Protein AF-A0A3N7E6K2-F1 (afdb_monomer)

pLDDT: mean 72.71, std 13.93, range [38.28, 93.31]

Secondary structure (DSSP, 8-state):
---TTEEEEEEEEEEEESSTTTSTTT--EEEEEEEEEE-SSSS--EEEEEEE--TTS--TTS-GGGEEEETTEEEEEEEEEEESEEEEEEEEEEEEEETTEEEEE-B--SS-EEEEE-TT-EEEEEEEEEEEEEEE-TTS-EEEEEEEEEEE--HHHHHHHHHHH-GGGTTS-EEETTGGG---

Solvent-accessible surface area (backbone atoms only — not comparable to full-atom values): 10130 Å² total; per-residue (Å²): 136,64,45,90,58,15,8,33,43,33,38,32,44,30,47,33,49,86,56,70,74,68,52,63,79,54,48,68,35,50,25,42,39,38,29,34,32,44,76,65,68,103,61,65,55,71,48,75,47,74,43,66,39,35,81,85,67,21,17,69,79,72,36,55,81,38,49,43,82,52,102,59,41,47,31,27,42,37,74,45,80,41,66,45,45,37,36,30,48,78,41,56,38,38,36,39,40,31,93,94,47,76,48,75,28,53,55,89,67,95,66,74,55,59,44,66,34,45,54,51,22,36,28,34,72,36,30,40,30,39,36,35,42,69,38,63,48,99,84,68,46,82,38,83,68,45,64,45,38,44,74,42,91,48,63,70,63,54,50,52,47,47,29,70,78,36,58,94,49,54,84,45,56,71,46,58,49,62,64,82,68,66,77,133

Radius of gyration: 16.98 Å; Cα contacts (8 Å, |Δi|>4): 439; chains: 1; bounding box: 46×34×48 Å

Nearest PDB structures (foldseek):
  4ecn-assembly1_A  TM=5.551E-01  e=1.394E-04  Bacteroides thetaiotaomicron VPI-5482
  9ard-assembly1_B  TM=3.843E-01  e=3.182E-02  Escherichia coli
  4r7v-assembly1_A  TM=3.126E-01  e=1.649E-01  Homo sapiens
  2xtl-assembly1_A  TM=2.279E-01  e=9.530E-02  Streptococcus agalactiae 515
  6mac-assembly1_K-2  TM=1.909E-01  e=1.401E+00  Homo sapiens

Mean predicted aligned error: 9.29 Å

Structure (mmCIF, N/CA/C/O backbone):
data_AF-A0A3N7E6K2-F1
#
_entry.id   AF-A0A3N7E6K2-F1
#
loop_
_atom_site.group_PDB
_atom_site.id
_atom_site.type_symbol
_atom_site.label_atom_id
_atom_site.label_alt_id
_atom_site.label_comp_id
_atom_site.label_asym_id
_atom_site.label_entity_id
_atom_site.label_seq_id
_atom_site.pdbx_PDB_ins_code
_atom_site.Cartn_x
_atom_site.Cartn_y
_atom_site.Cartn_z
_atom_site.occupancy
_atom_site.B_iso_or_equiv
_atom_site.auth_seq_id
_atom_site.auth_comp_id
_atom_site.auth_asym_id
_atom_site.auth_atom_id
_atom_site.pdbx_PDB_model_num
ATOM 1 N N . MET A 1 1 ? 0.445 -7.002 18.908 1.00 54.00 1 MET A N 1
ATOM 2 C CA . MET A 1 1 ? -0.994 -6.885 19.217 1.00 54.00 1 MET A CA 1
ATOM 3 C C . MET A 1 1 ? -1.532 -5.514 18.855 1.00 54.00 1 MET A C 1
ATOM 5 O O . MET A 1 1 ? -0.915 -4.514 19.211 1.00 54.00 1 MET A O 1
ATOM 9 N N . VAL A 1 2 ? -2.621 -5.495 18.094 1.00 59.09 2 VAL A N 1
ATOM 10 C CA . VAL A 1 2 ? -3.465 -4.323 17.833 1.00 59.09 2 VAL A CA 1
ATOM 11 C C . VAL A 1 2 ? -4.367 -4.150 19.066 1.00 59.09 2 VAL A C 1
ATOM 13 O O . VAL A 1 2 ? -4.876 -5.151 19.562 1.00 59.09 2 VAL A O 1
ATOM 16 N N . SER A 1 3 ? -4.463 -2.948 19.639 1.00 64.31 3 SER A N 1
ATOM 17 C CA . SER A 1 3 ? -5.228 -2.709 20.877 1.00 64.31 3 SER A CA 1
ATOM 18 C C . SER A 1 3 ? -6.725 -2.493 20.606 1.00 64.31 3 SER A C 1
ATOM 20 O O . SER A 1 3 ? -7.119 -2.260 19.468 1.00 64.31 3 SER A O 1
ATOM 22 N N . GLU A 1 4 ? -7.564 -2.482 21.651 1.00 70.00 4 GLU A N 1
ATOM 23 C CA . GLU A 1 4 ? -9.009 -2.163 21.562 1.00 70.00 4 GLU A CA 1
ATOM 24 C C . GLU A 1 4 ? -9.320 -0.753 21.020 1.00 70.00 4 GLU A C 1
ATOM 26 O O . GLU A 1 4 ? -10.479 -0.403 20.807 1.00 70.00 4 GLU A O 1
ATOM 31 N N . LYS A 1 5 ? -8.300 0.083 20.809 1.00 79.81 5 LYS A N 1
ATOM 32 C CA . LYS A 1 5 ? -8.438 1.456 20.305 1.00 79.81 5 LYS A CA 1
ATOM 33 C C . LYS A 1 5 ? -7.773 1.665 18.951 1.00 79.81 5 LYS A C 1
ATOM 35 O O . LYS A 1 5 ? -7.840 2.766 18.410 1.00 79.81 5 LYS A O 1
ATOM 40 N N . GLU A 1 6 ? -7.124 0.641 18.410 1.00 83.50 6 GLU A N 1
ATOM 41 C CA . GLU A 1 6 ? -6.318 0.728 17.197 1.00 83.50 6 GLU A CA 1
ATOM 42 C C . GLU A 1 6 ? -6.746 -0.345 16.201 1.00 83.50 6 GLU A C 1
ATOM 44 O O . GLU A 1 6 ? -7.247 -1.394 16.585 1.00 83.50 6 GLU A O 1
ATOM 49 N N . GLY A 1 7 ? -6.510 -0.106 14.919 1.00 86.50 7 GLY A N 1
ATOM 50 C CA . GLY A 1 7 ? -6.523 -1.140 13.889 1.00 86.50 7 GLY A CA 1
ATOM 51 C C . GLY A 1 7 ? -5.169 -1.221 13.191 1.00 86.50 7 GLY A C 1
ATOM 52 O O . GLY A 1 7 ? -4.221 -0.511 13.541 1.00 86.50 7 GLY A O 1
ATOM 53 N N . LEU A 1 8 ? -5.070 -2.093 12.192 1.00 88.00 8 LEU A N 1
ATOM 54 C CA . LEU A 1 8 ? -3.888 -2.225 11.345 1.00 88.00 8 LEU A CA 1
ATOM 55 C C . LEU A 1 8 ? -4.226 -1.797 9.918 1.00 88.00 8 LEU A C 1
ATOM 57 O O . LEU A 1 8 ? -5.062 -2.421 9.277 1.00 88.00 8 LEU A O 1
ATOM 61 N N . ILE A 1 9 ? -3.546 -0.784 9.390 1.00 87.25 9 ILE A N 1
ATOM 62 C CA . ILE A 1 9 ? -3.550 -0.520 7.947 1.00 87.25 9 ILE A CA 1
ATOM 63 C C . ILE A 1 9 ? -2.489 -1.408 7.308 1.00 87.25 9 ILE A C 1
ATOM 65 O O . ILE A 1 9 ? -1.358 -1.429 7.792 1.00 87.25 9 ILE A O 1
ATOM 69 N N . VAL A 1 10 ? -2.830 -2.098 6.222 1.00 88.50 10 VAL A N 1
ATOM 70 C CA . VAL A 1 10 ? -1.896 -2.904 5.427 1.00 88.50 10 VAL A CA 1
ATOM 71 C C . VAL A 1 10 ? -1.917 -2.451 3.973 1.00 88.50 10 VAL A C 1
ATOM 73 O O . VAL A 1 10 ? -2.978 -2.204 3.402 1.00 88.50 10 VAL A O 1
ATOM 76 N N . ALA A 1 11 ? -0.737 -2.367 3.371 1.00 86.69 11 ALA A N 1
ATOM 77 C CA . ALA A 1 11 ? -0.563 -2.127 1.947 1.00 86.69 11 ALA A CA 1
ATOM 78 C C . ALA A 1 11 ? 0.538 -3.032 1.395 1.00 86.69 11 ALA A C 1
ATOM 80 O O . ALA A 1 11 ? 1.400 -3.509 2.136 1.00 86.69 11 ALA A O 1
ATOM 81 N N . SER A 1 12 ? 0.529 -3.227 0.084 1.00 84.50 12 SER A N 1
ATOM 82 C CA . SER A 1 12 ? 1.620 -3.878 -0.636 1.00 84.50 12 SER A CA 1
ATOM 83 C C . SER A 1 12 ? 2.290 -2.864 -1.544 1.00 84.50 12 SER A C 1
ATOM 85 O O . SER A 1 12 ? 1.619 -2.046 -2.166 1.00 84.50 12 SER A O 1
ATOM 87 N N . LEU A 1 13 ? 3.616 -2.855 -1.582 1.00 80.38 13 LEU A N 1
ATOM 88 C CA . LEU A 1 13 ? 4.399 -1.898 -2.356 1.00 80.38 13 LEU A CA 1
ATOM 89 C C . LEU A 1 13 ? 5.211 -2.663 -3.390 1.00 80.38 13 LEU A C 1
ATOM 91 O O . LEU A 1 13 ? 6.006 -3.528 -3.032 1.00 80.38 13 LEU A O 1
ATOM 95 N N . GLY A 1 14 ? 4.997 -2.362 -4.664 1.00 76.25 14 GLY A N 1
ATOM 96 C CA . GLY A 1 14 ? 5.620 -3.067 -5.775 1.00 76.25 14 GLY A CA 1
ATOM 97 C C . GLY A 1 14 ? 6.289 -2.141 -6.772 1.00 76.25 14 GLY A C 1
ATOM 98 O O . GLY A 1 14 ? 5.961 -0.959 -6.876 1.00 76.25 14 GLY A O 1
ATOM 99 N N . TYR A 1 15 ? 7.186 -2.719 -7.559 1.00 74.69 15 TYR A N 1
ATOM 100 C CA . TYR A 1 15 ? 7.814 -2.059 -8.694 1.00 74.69 15 TYR A CA 1
ATOM 101 C C . TYR A 1 15 ? 7.789 -2.980 -9.912 1.00 74.69 15 TYR A C 1
ATOM 103 O O . TYR A 1 15 ? 8.080 -4.170 -9.787 1.00 74.69 15 TYR A O 1
ATOM 111 N N . ARG A 1 16 ? 7.445 -2.411 -11.071 1.00 74.19 16 ARG A N 1
ATOM 112 C CA . ARG A 1 16 ? 7.428 -3.068 -12.378 1.00 74.19 16 ARG A CA 1
ATOM 113 C C . ARG A 1 16 ? 8.149 -2.190 -13.398 1.00 74.19 16 ARG A C 1
ATOM 115 O O . ARG A 1 16 ? 7.853 -1.002 -13.518 1.00 74.19 16 ARG A O 1
ATOM 122 N N . ASN A 1 17 ? 9.048 -2.785 -14.174 1.00 68.31 17 ASN A N 1
ATOM 123 C CA . ASN A 1 17 ? 9.694 -2.138 -15.315 1.00 68.31 17 ASN A CA 1
ATOM 124 C C . ASN A 1 17 ? 9.490 -2.993 -16.568 1.00 68.31 17 ASN A C 1
ATOM 126 O O . ASN A 1 17 ? 9.583 -4.215 -16.486 1.00 68.31 17 ASN A O 1
ATOM 130 N N . SER A 1 18 ? 9.226 -2.366 -17.714 1.00 62.97 18 SER A N 1
ATOM 131 C CA . SER A 1 18 ? 9.139 -3.053 -19.009 1.00 62.97 18 SER A CA 1
ATOM 132 C C . SER A 1 18 ? 10.476 -3.639 -19.493 1.00 62.97 18 SER A C 1
ATOM 134 O O . SER A 1 18 ? 10.475 -4.550 -20.314 1.00 62.97 18 SER A O 1
ATOM 136 N N . GLU A 1 19 ? 11.610 -3.178 -18.957 1.00 61.81 19 GLU A N 1
ATOM 137 C CA . GLU A 1 19 ? 12.967 -3.650 -19.261 1.00 61.81 19 GLU A CA 1
ATOM 138 C C . GLU A 1 19 ? 13.649 -4.246 -18.011 1.00 61.81 19 GLU A C 1
ATOM 140 O O . GLU A 1 19 ? 14.648 -3.730 -17.499 1.00 61.81 19 GLU A O 1
ATOM 145 N N . GLU A 1 20 ? 13.093 -5.356 -17.511 1.00 54.88 20 GLU A N 1
ATOM 146 C CA . GLU A 1 20 ? 13.415 -6.052 -16.247 1.00 54.88 20 GLU A CA 1
ATOM 147 C C . GLU A 1 20 ? 14.902 -6.198 -15.861 1.00 54.88 20 GLU A C 1
ATOM 149 O O . GLU A 1 20 ? 15.207 -6.364 -14.682 1.00 54.88 20 GLU A O 1
ATOM 154 N N . ARG A 1 21 ? 15.860 -6.175 -16.794 1.00 53.84 21 ARG A N 1
ATOM 155 C CA . ARG A 1 21 ? 17.266 -6.502 -16.483 1.00 53.84 21 ARG A CA 1
ATOM 156 C C . ARG A 1 21 ? 18.179 -5.314 -16.203 1.00 53.84 21 ARG A C 1
ATOM 158 O O . ARG A 1 21 ? 19.078 -5.445 -15.377 1.00 53.84 21 ARG A O 1
ATOM 165 N N . LEU A 1 22 ? 18.002 -4.182 -16.881 1.00 52.31 22 LEU A N 1
ATOM 166 C CA . LEU A 1 22 ? 18.977 -3.082 -16.809 1.00 52.31 22 LEU A CA 1
ATOM 167 C C . LEU A 1 22 ? 18.670 -2.111 -15.670 1.00 52.31 22 LEU A C 1
ATOM 169 O O . LEU A 1 22 ? 19.572 -1.685 -14.955 1.00 52.31 22 LEU A O 1
ATOM 173 N N . VAL A 1 23 ? 17.393 -1.808 -15.454 1.00 50.19 23 VAL A N 1
ATOM 174 C CA . VAL A 1 23 ? 16.988 -0.780 -14.490 1.00 50.19 23 VAL A CA 1
ATOM 175 C C . VAL A 1 23 ? 16.919 -1.309 -13.059 1.00 50.19 23 VAL A C 1
ATOM 177 O O . VAL A 1 23 ? 17.269 -0.586 -12.128 1.00 50.19 23 VAL A O 1
ATOM 180 N N . ASN A 1 24 ? 16.584 -2.590 -12.884 1.00 51.94 24 ASN A N 1
ATOM 181 C CA . ASN A 1 24 ? 16.566 -3.248 -11.574 1.00 51.94 24 ASN A CA 1
ATOM 182 C C . ASN A 1 24 ? 17.945 -3.259 -10.885 1.00 51.94 24 ASN A C 1
ATOM 184 O O . ASN A 1 24 ? 18.009 -3.283 -9.662 1.00 51.94 24 ASN A O 1
ATOM 188 N N . ASN A 1 25 ? 19.048 -3.189 -11.639 1.00 53.66 25 ASN A N 1
ATOM 189 C CA . ASN A 1 25 ? 20.398 -3.122 -11.065 1.00 53.66 25 ASN A CA 1
ATOM 190 C C . ASN A 1 25 ? 20.833 -1.692 -10.683 1.00 53.66 25 ASN A C 1
ATOM 192 O O . ASN A 1 25 ? 21.760 -1.526 -9.892 1.00 53.66 25 ASN A O 1
ATOM 196 N N . VAL A 1 26 ? 20.184 -0.660 -11.236 1.00 52.97 26 VAL A N 1
ATOM 197 C CA . VAL A 1 26 ? 20.580 0.755 -11.080 1.00 52.97 26 VAL A CA 1
ATOM 198 C C . VAL A 1 26 ? 19.651 1.509 -10.120 1.00 52.97 26 VAL A C 1
ATOM 200 O O . VAL A 1 26 ? 20.105 2.381 -9.378 1.00 52.97 26 VAL A O 1
ATOM 203 N N . MET A 1 27 ? 18.362 1.164 -10.085 1.00 55.62 27 MET A N 1
ATOM 204 C CA . MET A 1 27 ? 17.379 1.769 -9.183 1.00 55.62 27 MET A CA 1
ATOM 205 C C . MET A 1 27 ? 17.167 0.879 -7.964 1.00 55.62 27 MET A C 1
ATOM 207 O O . MET A 1 27 ? 16.561 -0.186 -8.045 1.00 55.62 27 MET A O 1
ATOM 211 N N . GLN A 1 28 ? 17.702 1.306 -6.821 1.00 55.00 28 GLN A N 1
ATOM 212 C CA . 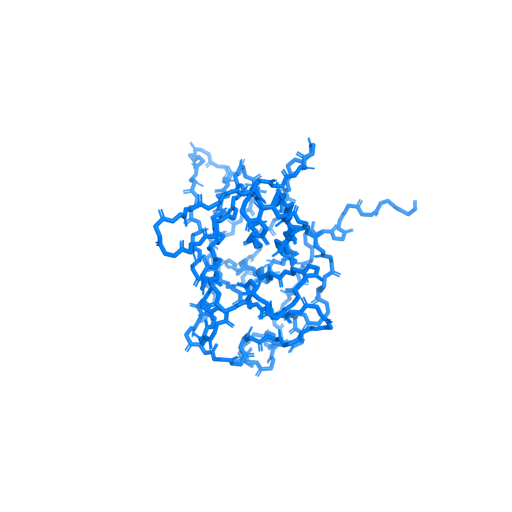GLN A 1 28 ? 17.890 0.398 -5.692 1.00 55.00 28 GLN A CA 1
ATOM 213 C C . GLN A 1 28 ? 16.744 0.425 -4.678 1.00 55.00 28 GLN A C 1
ATOM 215 O O . GLN A 1 28 ? 16.612 -0.523 -3.905 1.00 55.00 28 GLN A O 1
ATOM 220 N N . ARG A 1 29 ? 15.963 1.514 -4.585 1.00 64.19 29 ARG A N 1
ATOM 221 C CA . ARG A 1 29 ? 15.056 1.713 -3.436 1.00 64.19 29 ARG A CA 1
ATOM 222 C C . ARG A 1 29 ? 13.802 2.508 -3.806 1.00 64.19 29 ARG A C 1
ATOM 224 O O . ARG A 1 29 ? 13.879 3.733 -3.875 1.00 64.19 29 ARG A O 1
ATOM 231 N N . PRO A 1 30 ? 12.649 1.858 -4.019 1.00 62.94 30 PRO A N 1
ATOM 232 C CA . PRO A 1 30 ? 11.369 2.541 -3.979 1.00 62.94 30 PRO A CA 1
ATOM 233 C C . PRO A 1 30 ? 10.950 2.811 -2.529 1.00 62.94 30 PRO A C 1
ATOM 235 O O . PRO A 1 30 ? 10.969 1.929 -1.669 1.00 62.94 30 PRO A O 1
ATOM 238 N N . ALA A 1 31 ? 10.534 4.039 -2.261 1.00 66.81 31 ALA A N 1
ATOM 239 C CA . ALA A 1 31 ? 9.881 4.446 -1.031 1.00 66.81 31 ALA A CA 1
ATOM 240 C C . ALA A 1 31 ? 8.462 4.902 -1.344 1.00 66.81 31 ALA A C 1
ATOM 242 O O . ALA A 1 31 ? 8.243 5.616 -2.316 1.00 66.81 31 ALA A O 1
ATOM 243 N N . ILE A 1 32 ? 7.495 4.503 -0.525 1.00 68.12 32 ILE A N 1
ATOM 244 C CA . ILE A 1 32 ? 6.121 4.989 -0.633 1.00 68.12 32 ILE A CA 1
ATOM 245 C C . ILE A 1 32 ? 5.819 5.836 0.593 1.00 68.12 32 ILE A C 1
ATOM 247 O O . ILE A 1 32 ? 5.954 5.398 1.736 1.00 68.12 32 ILE A O 1
ATOM 251 N N . HIS A 1 33 ? 5.401 7.062 0.319 1.00 70.75 33 HIS A N 1
ATOM 252 C CA . HIS A 1 33 ? 4.874 8.005 1.280 1.00 70.75 33 HIS A CA 1
ATOM 253 C C . HIS A 1 33 ? 3.360 8.014 1.137 1.00 70.75 33 HIS A C 1
ATOM 255 O O . HIS A 1 33 ? 2.820 8.413 0.104 1.00 70.75 33 HIS A O 1
ATOM 261 N N . LEU A 1 34 ? 2.683 7.569 2.183 1.00 68.56 34 LEU A N 1
ATOM 262 C CA . LEU A 1 34 ? 1.242 7.625 2.320 1.00 68.56 34 LEU A CA 1
ATOM 263 C C . LEU A 1 34 ? 0.929 8.577 3.474 1.00 68.56 34 LEU A C 1
ATOM 265 O O . LEU A 1 34 ? 1.390 8.378 4.594 1.00 68.56 34 LEU A O 1
ATOM 269 N N . ALA A 1 35 ? 0.152 9.621 3.222 1.00 70.19 35 ALA A N 1
ATOM 270 C CA . ALA A 1 35 ? -0.421 10.430 4.283 1.00 70.19 35 ALA A CA 1
ATOM 271 C C . ALA A 1 35 ? -1.913 10.143 4.368 1.00 70.19 35 ALA A C 1
ATOM 273 O O . ALA A 1 35 ? -2.639 10.283 3.379 1.00 70.19 35 ALA A O 1
ATOM 274 N N . VAL A 1 36 ? -2.359 9.773 5.564 1.00 67.50 36 VAL A N 1
ATOM 275 C CA . VAL A 1 36 ? -3.776 9.587 5.867 1.00 67.50 36 VAL A CA 1
ATOM 276 C C . VAL A 1 36 ? -4.227 10.638 6.868 1.00 67.50 36 VAL A C 1
ATOM 278 O O . VAL A 1 36 ? -3.474 11.026 7.763 1.00 67.50 36 VAL A O 1
ATOM 281 N N . GLN A 1 37 ? -5.452 11.118 6.704 1.00 77.25 37 GLN A N 1
ATOM 282 C CA . GLN A 1 37 ? -6.052 12.129 7.564 1.00 77.25 37 GLN A CA 1
ATOM 283 C C . GLN A 1 37 ? -7.329 11.575 8.193 1.00 77.25 37 GLN A C 1
ATOM 285 O O . GLN A 1 37 ? -8.182 11.040 7.483 1.00 77.25 37 GLN A O 1
ATOM 290 N N . SER A 1 38 ? -7.460 11.703 9.518 1.00 75.06 38 SER A N 1
ATOM 291 C CA . SER A 1 38 ? -8.707 11.362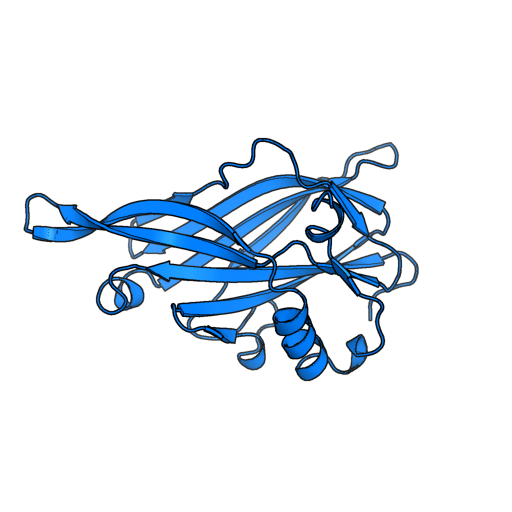 10.214 1.00 75.06 38 SER A CA 1
ATOM 292 C C . SER A 1 38 ? -9.834 12.322 9.818 1.00 75.06 38 SER A C 1
ATOM 294 O O . SER A 1 38 ? -9.647 13.541 9.815 1.00 75.06 38 SER A O 1
ATOM 296 N N . LYS A 1 39 ? -11.012 11.762 9.527 1.00 71.50 39 LYS A N 1
ATOM 297 C CA . LYS A 1 39 ? -12.273 12.473 9.264 1.00 71.50 39 LYS A CA 1
ATOM 298 C C . LYS A 1 39 ? -13.167 12.609 10.493 1.00 71.50 39 LYS A C 1
ATOM 300 O O . LYS A 1 39 ? -14.104 13.400 10.476 1.00 71.50 39 LYS A O 1
ATOM 305 N N . SER A 1 40 ? -12.913 11.837 11.546 1.00 57.97 40 SER A N 1
ATOM 306 C CA . SER A 1 40 ? -13.747 11.793 12.747 1.00 57.97 40 SER A CA 1
ATOM 307 C C . SER A 1 40 ? -13.008 12.397 13.942 1.00 57.97 40 SER A C 1
ATOM 309 O O . SER A 1 40 ? -12.012 11.837 14.392 1.00 57.97 40 SER A O 1
ATOM 311 N N . GLY A 1 41 ? -13.536 13.513 14.462 1.00 45.62 41 GLY A N 1
ATOM 312 C CA . GLY A 1 41 ? -13.178 14.089 15.763 1.00 45.62 41 GLY A CA 1
ATOM 313 C C . GLY A 1 41 ? -12.105 15.182 15.733 1.00 45.62 41 GLY A C 1
ATOM 314 O O . GLY A 1 41 ? -10.925 14.870 15.719 1.00 45.62 41 GLY A O 1
ATOM 315 N N . GLY A 1 42 ? -12.544 16.450 15.788 1.00 41.22 42 GLY A N 1
ATOM 316 C CA . GLY A 1 42 ? -11.918 17.627 16.434 1.00 41.22 42 GLY A CA 1
ATOM 317 C C . GLY A 1 42 ? -10.506 18.098 16.052 1.00 41.22 42 GLY A C 1
ATOM 318 O O . GLY A 1 42 ? -10.227 19.290 16.120 1.00 41.22 42 GLY A O 1
ATOM 319 N N . THR A 1 43 ? -9.599 17.218 15.656 1.00 44.34 43 THR A N 1
ATOM 320 C CA . THR A 1 43 ? -8.241 17.551 15.226 1.00 44.34 43 THR A CA 1
ATOM 321 C C . THR A 1 43 ? -7.802 16.467 14.261 1.00 44.34 43 THR A C 1
ATOM 323 O O . THR A 1 43 ? -7.497 15.341 14.649 1.00 44.34 43 THR A O 1
ATOM 326 N N . ALA A 1 44 ? -7.813 16.791 12.972 1.00 49.91 44 ALA A N 1
ATOM 327 C CA . ALA A 1 44 ? -7.391 15.871 11.937 1.00 49.91 44 ALA A CA 1
ATOM 328 C C . ALA A 1 44 ? -5.899 15.546 12.113 1.00 49.91 44 ALA A C 1
ATOM 330 O O . ALA A 1 44 ? -5.030 16.309 11.696 1.00 49.91 44 ALA A O 1
ATOM 331 N N . GLN A 1 45 ? -5.587 14.425 12.762 1.00 53.78 45 GLN A N 1
ATOM 332 C CA . GLN A 1 45 ? -4.211 13.957 12.850 1.00 53.78 45 GLN A CA 1
ATOM 333 C C . GLN A 1 45 ? -3.800 13.420 11.478 1.00 53.78 45 GLN A C 1
ATOM 335 O O . GLN A 1 45 ? -4.367 12.444 10.979 1.00 53.78 45 GLN A O 1
ATOM 340 N N . LYS A 1 46 ? -2.830 14.096 10.853 1.00 57.59 46 LYS A N 1
ATOM 341 C CA . LYS A 1 46 ? -2.148 13.609 9.654 1.00 57.59 46 LYS A CA 1
ATOM 342 C C . LYS A 1 46 ? -1.170 12.529 10.104 1.00 57.59 46 LYS A C 1
ATOM 344 O O . LYS A 1 46 ? -0.140 12.837 10.697 1.00 57.59 46 LYS A O 1
ATOM 349 N N . ILE A 1 47 ? -1.495 11.271 9.837 1.00 62.28 47 ILE A N 1
ATOM 350 C CA . ILE A 1 47 ? -0.559 10.169 10.046 1.00 62.28 47 ILE A CA 1
ATOM 351 C C . ILE A 1 47 ? 0.246 10.052 8.758 1.00 62.28 47 ILE A C 1
ATOM 353 O O . ILE A 1 47 ? -0.289 9.700 7.703 1.00 62.28 47 ILE A O 1
ATOM 357 N N . GLN A 1 48 ? 1.529 10.400 8.835 1.00 61.00 48 GLN A N 1
ATOM 358 C CA . GLN A 1 48 ? 2.455 10.180 7.737 1.00 61.00 48 GLN A CA 1
ATOM 359 C C . GLN A 1 48 ? 3.100 8.811 7.897 1.00 61.00 48 GLN A C 1
ATOM 361 O O . GLN A 1 48 ? 3.843 8.536 8.837 1.00 61.00 48 GLN A O 1
ATOM 366 N N . VAL A 1 49 ? 2.806 7.964 6.932 1.00 58.72 49 VAL A N 1
ATOM 367 C CA . VAL A 1 49 ? 3.289 6.608 6.816 1.00 58.72 49 VAL A CA 1
ATOM 368 C C . VAL A 1 49 ? 4.311 6.603 5.686 1.00 58.72 49 VAL A C 1
ATOM 370 O O . VAL A 1 49 ? 3.960 6.595 4.510 1.00 58.72 49 VAL A O 1
ATOM 373 N N . SER A 1 50 ? 5.594 6.661 6.035 1.00 56.84 50 SER A N 1
ATOM 374 C CA . SER A 1 50 ? 6.676 6.485 5.062 1.00 56.84 50 SER A CA 1
ATOM 375 C C . SER A 1 50 ? 7.252 5.084 5.236 1.00 56.84 50 SER A C 1
ATOM 377 O O . SER A 1 50 ? 7.685 4.735 6.334 1.00 56.84 50 SER A O 1
ATOM 379 N N . THR A 1 51 ? 7.259 4.278 4.176 1.00 58.53 51 THR A N 1
ATOM 380 C CA . THR A 1 51 ? 8.094 3.070 4.111 1.00 58.53 51 THR A CA 1
ATOM 381 C C . THR A 1 51 ? 9.124 3.234 3.013 1.00 58.53 51 THR A C 1
ATOM 383 O O . THR A 1 51 ? 8.790 3.577 1.881 1.00 58.53 51 THR A O 1
ATOM 386 N N . GLN A 1 52 ? 10.367 2.896 3.341 1.00 56.84 52 GLN A N 1
ATOM 387 C CA . GLN A 1 52 ? 11.371 2.516 2.360 1.00 56.84 52 GLN A CA 1
ATOM 388 C C . GLN A 1 52 ? 11.273 1.002 2.192 1.00 56.84 52 GLN A 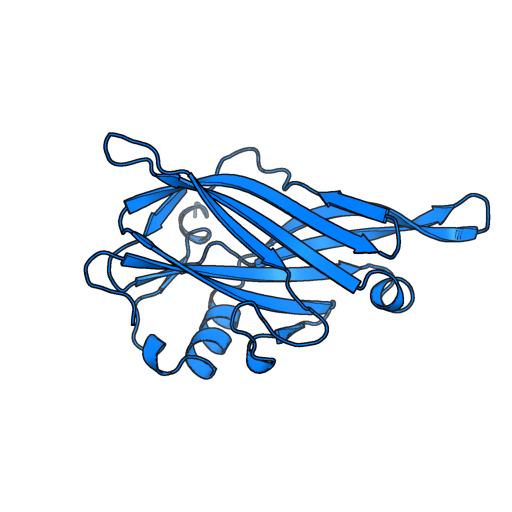C 1
ATOM 390 O O . GLN A 1 52 ? 11.641 0.251 3.095 1.00 56.84 52 GLN A O 1
ATOM 395 N N . ALA A 1 53 ? 10.692 0.545 1.084 1.00 52.59 53 ALA A N 1
ATOM 396 C CA . ALA A 1 53 ? 10.660 -0.877 0.805 1.00 52.59 53 ALA A CA 1
ATOM 397 C C . ALA A 1 53 ? 12.061 -1.253 0.326 1.00 52.59 53 ALA A C 1
ATOM 399 O O . ALA A 1 53 ? 12.471 -0.893 -0.780 1.00 52.59 53 ALA A O 1
ATOM 400 N N . HIS A 1 54 ? 12.817 -1.976 1.150 1.00 49.91 54 HIS A N 1
ATOM 401 C CA . HIS A 1 54 ? 14.026 -2.629 0.678 1.00 49.91 54 HIS A CA 1
ATOM 402 C C . HIS A 1 54 ? 13.592 -3.819 -0.182 1.00 49.91 54 HIS A C 1
ATOM 404 O O . HIS A 1 54 ? 13.612 -4.969 0.239 1.00 49.91 54 HIS A O 1
ATOM 410 N N . MET A 1 55 ? 13.203 -3.546 -1.428 1.00 49.66 55 MET A N 1
ATOM 411 C CA . MET A 1 55 ? 12.793 -4.573 -2.393 1.00 49.66 55 MET A CA 1
ATOM 412 C C . MET A 1 55 ? 13.904 -5.601 -2.704 1.00 49.66 55 MET A C 1
ATOM 414 O O . MET A 1 55 ? 13.658 -6.614 -3.365 1.00 49.66 55 MET A O 1
ATOM 418 N N . PHE A 1 56 ? 15.115 -5.369 -2.183 1.00 41.09 56 PHE A N 1
ATOM 419 C CA . PHE A 1 56 ? 16.261 -6.271 -2.253 1.00 41.09 56 PHE A CA 1
ATOM 420 C C . PHE A 1 56 ? 16.522 -7.083 -0.978 1.00 41.09 56 PHE A C 1
ATOM 422 O O . PHE A 1 56 ? 17.112 -8.150 -1.102 1.00 41.09 56 PHE A O 1
ATOM 429 N N . ALA A 1 57 ? 16.060 -6.649 0.198 1.00 38.28 57 ALA A N 1
ATOM 430 C CA . ALA A 1 57 ? 16.105 -7.433 1.431 1.00 38.28 57 ALA A CA 1
ATOM 431 C C . ALA A 1 57 ? 15.237 -6.746 2.492 1.00 38.28 57 ALA A C 1
ATOM 433 O O . ALA A 1 57 ? 15.602 -5.672 2.954 1.00 38.28 57 ALA A O 1
ATOM 434 N N . GLN A 1 58 ? 14.161 -7.409 2.917 1.00 46.81 58 GLN A N 1
ATOM 435 C CA . GLN A 1 58 ? 13.309 -7.047 4.056 1.00 46.81 58 GLN A CA 1
ATOM 436 C C . GLN A 1 58 ? 12.172 -6.038 3.798 1.00 46.81 58 GLN A C 1
ATOM 438 O O . GLN A 1 58 ? 12.349 -4.953 3.242 1.00 46.81 58 GLN A O 1
ATOM 443 N N . GLY A 1 59 ? 10.968 -6.393 4.260 1.00 50.69 59 GLY A N 1
ATOM 444 C CA . GLY A 1 59 ? 9.817 -5.494 4.270 1.00 50.69 59 GLY A CA 1
ATOM 445 C C . GLY A 1 59 ? 9.845 -4.434 5.370 1.00 50.69 59 GLY A C 1
ATOM 446 O O . GLY A 1 59 ? 10.803 -4.341 6.134 1.00 50.69 59 GLY A O 1
ATOM 447 N N . ALA A 1 60 ? 8.769 -3.647 5.509 1.00 56.12 60 ALA A N 1
ATOM 448 C CA . ALA A 1 60 ? 8.654 -2.650 6.592 1.00 56.12 60 ALA A CA 1
ATOM 449 C C . ALA A 1 60 ? 8.772 -3.275 7.997 1.00 56.12 60 ALA A C 1
ATOM 451 O O . ALA A 1 60 ? 9.112 -2.600 8.967 1.00 56.12 60 ALA A O 1
ATOM 452 N N . TRP A 1 61 ? 8.528 -4.583 8.092 1.00 63.47 61 TRP A N 1
ATOM 453 C CA . TRP A 1 61 ? 8.701 -5.394 9.293 1.00 63.47 61 TRP A CA 1
ATOM 454 C C . TRP A 1 61 ? 10.051 -6.123 9.379 1.00 63.47 61 TRP A C 1
ATOM 456 O O . TRP A 1 61 ? 10.190 -7.040 10.177 1.00 63.47 61 TRP A O 1
ATOM 466 N N . ARG A 1 62 ? 11.062 -5.678 8.621 1.00 60.09 62 ARG A N 1
ATOM 467 C CA . ARG A 1 62 ? 12.448 -6.184 8.636 1.00 60.09 62 ARG A CA 1
ATOM 468 C C . ARG A 1 62 ? 12.620 -7.677 8.298 1.00 60.09 62 ARG A C 1
ATOM 470 O O . ARG A 1 62 ? 13.691 -8.222 8.535 1.00 60.09 62 ARG A O 1
ATOM 477 N N . ASP A 1 63 ? 11.615 -8.309 7.693 1.00 63.41 63 ASP A N 1
ATOM 478 C CA . ASP A 1 63 ? 11.653 -9.723 7.287 1.00 63.41 63 ASP A CA 1
ATOM 479 C C . ASP A 1 63 ? 11.542 -9.868 5.761 1.00 63.41 63 ASP A C 1
ATOM 481 O O . ASP A 1 63 ? 10.801 -9.124 5.105 1.00 63.41 63 ASP A O 1
ATOM 485 N N . GLU A 1 64 ? 12.298 -10.802 5.192 1.00 66.81 64 GLU A N 1
ATOM 486 C CA . GLU A 1 64 ? 12.276 -11.129 3.766 1.00 66.81 64 GLU A CA 1
ATOM 487 C C . GLU A 1 64 ? 11.012 -11.885 3.352 1.00 66.81 64 GLU A C 1
ATOM 489 O O . GLU A 1 64 ? 10.592 -11.772 2.203 1.00 66.81 64 GLU A O 1
ATOM 494 N N . ASP A 1 65 ? 10.332 -12.548 4.289 1.00 71.44 65 ASP A N 1
ATOM 495 C CA . ASP A 1 65 ? 9.104 -13.296 4.014 1.00 71.44 65 ASP A CA 1
ATOM 496 C C . ASP A 1 65 ? 7.911 -12.411 3.604 1.00 71.44 65 ASP A C 1
ATOM 498 O O . ASP A 1 65 ? 6.928 -12.894 3.028 1.00 71.44 65 ASP A O 1
ATOM 502 N N . TYR A 1 66 ? 7.999 -11.100 3.860 1.00 73.94 66 TYR A N 1
ATOM 503 C CA . TYR A 1 66 ? 7.049 -10.100 3.356 1.00 73.94 66 TYR A CA 1
ATOM 504 C C . TYR A 1 66 ? 7.314 -9.686 1.911 1.00 73.94 66 TYR A C 1
ATOM 506 O O . TYR A 1 66 ? 6.532 -8.910 1.355 1.00 73.94 66 TYR A O 1
ATOM 514 N N . VAL A 1 67 ? 8.422 -10.148 1.324 1.00 70.94 67 VAL A N 1
ATOM 515 C CA . VAL A 1 67 ? 8.791 -9.880 -0.059 1.00 70.94 67 VAL A CA 1
ATOM 516 C C . VAL A 1 67 ? 8.245 -11.002 -0.935 1.00 70.94 67 VAL A C 1
ATOM 518 O O . VAL A 1 67 ? 8.753 -12.119 -0.948 1.00 70.94 67 VAL A O 1
ATOM 521 N N . ARG A 1 68 ? 7.200 -10.700 -1.702 1.00 74.81 68 ARG A N 1
ATOM 522 C CA . ARG A 1 68 ? 6.575 -11.639 -2.632 1.00 74.81 68 ARG A CA 1
ATOM 523 C C . ARG A 1 68 ? 7.119 -11.436 -4.051 1.00 74.81 68 ARG A C 1
ATOM 525 O O . ARG A 1 68 ? 7.076 -10.305 -4.548 1.00 74.81 68 ARG A O 1
ATOM 532 N N . PRO A 1 69 ? 7.597 -12.490 -4.735 1.00 68.88 69 PRO A N 1
ATOM 533 C CA . PRO A 1 69 ? 7.826 -12.429 -6.172 1.00 68.88 69 PRO A CA 1
ATOM 534 C C . PRO A 1 69 ? 6.484 -12.384 -6.915 1.00 68.88 69 PRO A C 1
ATOM 536 O O . PRO A 1 69 ? 5.516 -13.032 -6.529 1.00 68.88 69 PRO A O 1
ATOM 539 N N . THR A 1 70 ? 6.436 -11.619 -7.992 1.00 67.00 70 THR A N 1
ATOM 540 C CA . THR A 1 70 ? 5.315 -11.549 -8.933 1.00 67.00 70 THR A CA 1
ATOM 541 C C . THR A 1 70 ? 5.863 -11.724 -10.340 1.00 67.00 70 THR A C 1
ATOM 543 O O . THR A 1 70 ? 7.049 -11.474 -10.561 1.00 67.00 70 THR A O 1
ATOM 546 N N . ASP A 1 71 ? 5.002 -12.049 -11.302 1.00 61.75 71 ASP A N 1
ATOM 547 C CA . ASP A 1 71 ? 5.371 -12.225 -12.718 1.00 61.75 71 ASP A CA 1
ATOM 548 C C . ASP A 1 71 ? 6.049 -11.001 -13.356 1.00 61.75 71 ASP A C 1
ATOM 550 O O . ASP A 1 71 ? 6.497 -11.059 -14.493 1.00 61.75 71 ASP A O 1
ATOM 554 N N . SER A 1 72 ? 6.073 -9.864 -12.657 1.00 52.00 72 SER A N 1
ATOM 555 C CA . SER A 1 72 ? 6.583 -8.597 -13.173 1.00 52.00 72 SER A CA 1
ATOM 556 C C . SER A 1 72 ? 7.459 -7.813 -12.191 1.00 52.00 72 SER A C 1
ATOM 558 O O . SER A 1 72 ? 7.697 -6.619 -12.394 1.00 52.00 72 SER A O 1
ATOM 560 N N . GLY A 1 73 ? 7.917 -8.453 -11.108 1.00 66.19 73 GLY A N 1
ATOM 561 C CA . GLY A 1 73 ? 8.780 -7.819 -10.112 1.00 66.19 73 GLY A CA 1
ATOM 562 C C . GLY A 1 73 ? 8.605 -8.366 -8.699 1.00 66.19 73 GLY A C 1
ATOM 563 O O . GLY A 1 73 ? 8.081 -9.457 -8.485 1.00 66.19 73 GLY A O 1
ATOM 564 N N . ARG A 1 74 ? 9.042 -7.594 -7.703 1.00 71.06 74 ARG A N 1
ATOM 565 C CA . ARG A 1 74 ? 8.872 -7.920 -6.278 1.00 7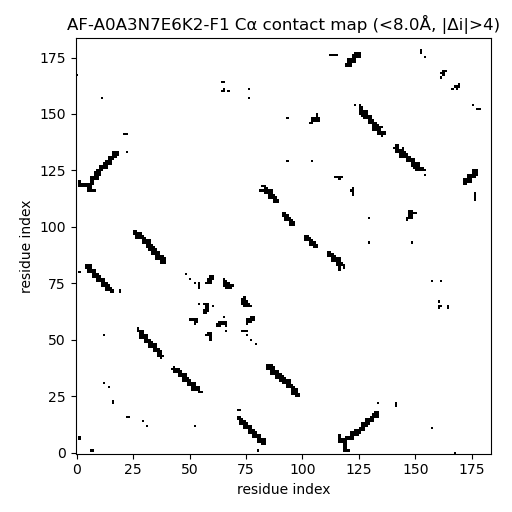1.06 74 ARG A CA 1
ATOM 566 C C . ARG A 1 74 ? 7.848 -6.986 -5.641 1.00 71.06 74 ARG A C 1
ATOM 568 O O . ARG A 1 74 ? 7.692 -5.841 -6.065 1.00 71.06 74 ARG A O 1
ATOM 575 N N . ARG A 1 75 ? 7.166 -7.469 -4.609 1.00 76.44 75 ARG A N 1
ATOM 576 C CA . ARG A 1 75 ? 6.243 -6.689 -3.782 1.00 76.44 75 ARG A CA 1
ATOM 577 C C . ARG A 1 75 ? 6.562 -6.875 -2.315 1.00 76.44 75 ARG A C 1
ATOM 579 O O . ARG A 1 75 ? 7.021 -7.938 -1.925 1.00 76.44 75 ARG A O 1
ATOM 586 N N . VAL A 1 76 ? 6.315 -5.851 -1.518 1.00 78.25 76 VAL A N 1
ATOM 587 C CA . VAL A 1 76 ? 6.627 -5.824 -0.094 1.00 78.25 76 VAL A CA 1
ATOM 588 C C . VAL A 1 76 ? 5.384 -5.457 0.690 1.00 78.25 76 VAL A C 1
ATOM 590 O O . VAL A 1 76 ? 4.819 -4.385 0.471 1.00 78.25 76 VAL A O 1
ATOM 593 N N . LEU A 1 77 ? 4.997 -6.303 1.641 1.00 80.69 77 LEU A N 1
ATOM 594 C CA . LEU A 1 77 ? 3.942 -5.958 2.586 1.00 80.69 77 LEU A CA 1
ATOM 595 C C . LEU A 1 77 ? 4.433 -4.990 3.654 1.00 80.69 77 LEU A C 1
ATOM 597 O O . LEU A 1 77 ? 5.525 -5.117 4.218 1.00 80.69 77 LEU A O 1
ATOM 601 N N . VAL A 1 78 ? 3.572 -4.026 3.949 1.00 80.56 78 VAL A N 1
ATOM 602 C CA . VAL A 1 78 ? 3.776 -3.028 4.987 1.00 80.56 78 VAL A CA 1
ATOM 603 C C . VAL A 1 78 ? 2.523 -2.937 5.828 1.00 80.56 78 VAL A C 1
ATOM 605 O O . VAL A 1 78 ? 1.413 -3.023 5.303 1.00 80.56 78 VAL A O 1
ATOM 608 N N . GLY A 1 79 ? 2.681 -2.716 7.128 1.00 81.75 79 GLY A N 1
ATOM 609 C CA . GLY A 1 79 ? 1.528 -2.441 7.961 1.00 81.75 79 GLY A CA 1
ATOM 610 C C . GLY A 1 79 ? 1.832 -1.592 9.180 1.00 81.75 79 GLY A C 1
ATOM 611 O O . GLY A 1 79 ? 2.911 -1.658 9.772 1.00 81.75 79 GLY A O 1
ATOM 612 N N . TYR A 1 80 ? 0.839 -0.786 9.535 1.00 81.38 80 TYR A N 1
ATOM 613 C CA . TYR A 1 80 ? 0.945 0.293 10.504 1.00 81.38 80 TYR A CA 1
ATOM 614 C C . TYR A 1 80 ? -0.245 0.263 11.438 1.00 81.38 80 TYR A C 1
ATOM 616 O O . TYR A 1 80 ? -1.394 0.221 10.995 1.00 81.38 80 TYR A O 1
ATOM 624 N N . LYS A 1 81 ? 0.031 0.294 12.740 1.00 83.56 81 LYS A N 1
ATOM 625 C CA . LYS A 1 81 ? -1.026 0.488 13.723 1.00 83.56 81 LYS A CA 1
ATOM 626 C C . LYS A 1 81 ? -1.447 1.943 13.701 1.00 83.56 81 LYS A C 1
ATOM 628 O O . LYS A 1 81 ? -0.593 2.828 13.738 1.00 83.56 81 LYS A O 1
ATOM 633 N N . VAL A 1 82 ? -2.746 2.171 13.647 1.00 82.44 82 VAL A N 1
ATOM 634 C CA . VAL A 1 82 ? -3.330 3.506 13.731 1.00 82.44 82 VAL A CA 1
ATOM 635 C C . VAL A 1 82 ? -4.552 3.456 14.640 1.00 82.44 82 VAL A C 1
ATOM 637 O O . VAL A 1 82 ? -5.152 2.385 14.771 1.00 82.44 82 VAL A O 1
ATOM 640 N N . PRO A 1 83 ? -4.949 4.578 15.259 1.00 83.94 83 PRO A N 1
ATOM 641 C CA . PRO A 1 83 ? -6.202 4.643 15.998 1.00 83.94 83 PRO A CA 1
ATOM 642 C C . PRO A 1 83 ? -7.398 4.202 15.143 1.00 83.94 83 PRO A C 1
ATOM 644 O O . PRO A 1 83 ? -7.395 4.333 13.921 1.00 83.94 83 PRO A O 1
ATOM 647 N N . ALA A 1 84 ? -8.431 3.665 15.780 1.00 86.62 84 ALA A N 1
ATOM 648 C CA . ALA A 1 84 ? -9.680 3.385 15.092 1.00 86.62 84 ALA A CA 1
ATOM 649 C C . ALA A 1 84 ? -10.368 4.695 14.675 1.00 86.62 84 ALA A C 1
ATOM 651 O O . ALA A 1 84 ? -10.365 5.680 15.418 1.00 86.62 84 ALA A O 1
ATOM 652 N N . GLY A 1 85 ? -10.973 4.714 13.489 1.00 86.69 85 GLY A N 1
ATOM 653 C CA . GLY A 1 85 ? -11.613 5.909 12.952 1.00 86.69 85 GLY A CA 1
ATOM 654 C C . GLY A 1 85 ? -11.837 5.858 11.447 1.00 86.69 85 GLY A C 1
ATOM 655 O O . GLY A 1 85 ? -11.519 4.877 10.776 1.00 86.69 85 GLY A O 1
ATOM 656 N N . ASN A 1 86 ? -12.390 6.944 10.914 1.00 87.50 86 ASN A N 1
ATOM 657 C CA . ASN A 1 86 ? -12.567 7.122 9.477 1.00 87.50 86 ASN A CA 1
ATOM 658 C C . ASN A 1 86 ? -11.400 7.923 8.911 1.00 87.50 86 ASN A C 1
ATOM 660 O O . ASN A 1 86 ? -11.075 8.989 9.430 1.00 87.50 86 ASN A O 1
ATOM 664 N N . TYR A 1 87 ? -10.806 7.437 7.830 1.00 85.25 87 TYR A N 1
ATOM 665 C CA . TYR A 1 87 ? -9.598 7.989 7.237 1.00 85.25 87 TYR A CA 1
ATOM 666 C C . TYR A 1 87 ? -9.779 8.274 5.754 1.00 85.25 87 TYR A C 1
ATOM 668 O O . TYR A 1 87 ? -10.581 7.650 5.060 1.00 85.25 87 TYR A O 1
ATOM 676 N N . GLU A 1 88 ? -8.983 9.213 5.262 1.00 85.31 88 GLU A N 1
ATOM 677 C CA . GLU A 1 88 ? -8.793 9.466 3.841 1.00 85.31 88 GLU A CA 1
ATOM 678 C C . GLU A 1 88 ? -7.302 9.484 3.511 1.00 85.31 88 GLU A C 1
ATOM 680 O O . GLU A 1 88 ? -6.516 10.100 4.231 1.00 85.31 88 GLU A O 1
ATOM 685 N N . VAL A 1 89 ? -6.911 8.834 2.414 1.00 80.00 89 VAL A N 1
ATOM 686 C CA . VAL A 1 89 ? -5.585 9.016 1.815 1.00 80.00 89 VAL A CA 1
ATOM 687 C C . VAL A 1 89 ? -5.552 10.378 1.131 1.00 80.00 89 VAL A C 1
ATOM 689 O O . VAL A 1 89 ? -6.155 10.556 0.072 1.00 80.00 89 VAL A O 1
ATOM 692 N N . VAL A 1 90 ? -4.831 11.322 1.733 1.00 76.62 90 VAL A N 1
ATOM 693 C CA . VAL A 1 90 ? -4.714 12.711 1.255 1.00 76.62 90 VAL A CA 1
ATOM 694 C C . VAL A 1 90 ? -3.440 12.955 0.459 1.00 76.62 90 VAL A C 1
ATOM 696 O O . VAL A 1 90 ? -3.378 13.861 -0.367 1.00 76.62 90 VAL A O 1
ATOM 699 N N . GLU A 1 91 ? -2.415 12.134 0.674 1.00 76.19 91 GLU A N 1
ATOM 700 C CA . GLU A 1 91 ? -1.216 12.139 -0.152 1.00 76.19 91 GLU A CA 1
ATOM 701 C C . GLU A 1 91 ? -0.747 10.711 -0.368 1.00 76.19 91 GLU A C 1
ATOM 703 O O . GLU A 1 91 ? -0.689 9.903 0.557 1.00 76.19 91 GLU A O 1
ATOM 708 N N . GLN A 1 92 ? -0.382 10.419 -1.606 1.00 74.69 92 GLN A N 1
ATOM 709 C CA . GLN A 1 92 ? 0.323 9.205 -1.945 1.00 74.69 92 GLN A CA 1
ATOM 710 C C . GLN A 1 92 ? 1.404 9.560 -2.959 1.00 74.69 92 GLN A C 1
ATOM 712 O O . GLN A 1 92 ? 1.127 10.142 -4.009 1.00 74.69 92 GLN A O 1
ATOM 717 N N . ARG A 1 93 ? 2.650 9.242 -2.629 1.00 75.81 93 ARG A N 1
ATOM 718 C CA . ARG A 1 93 ? 3.811 9.489 -3.478 1.00 75.81 93 ARG A CA 1
ATOM 719 C C . ARG A 1 93 ? 4.729 8.291 -3.400 1.00 75.81 93 ARG A C 1
ATOM 721 O O . ARG A 1 93 ? 4.966 7.776 -2.315 1.00 75.81 93 ARG A O 1
ATOM 728 N N . VAL A 1 94 ? 5.266 7.884 -4.537 1.00 70.62 94 VAL A N 1
ATOM 729 C CA . VAL A 1 94 ? 6.381 6.943 -4.580 1.00 70.62 94 VAL A CA 1
ATOM 730 C C . VAL A 1 94 ? 7.615 7.690 -5.022 1.00 70.62 94 VAL A C 1
ATOM 732 O O . VAL A 1 94 ? 7.542 8.466 -5.97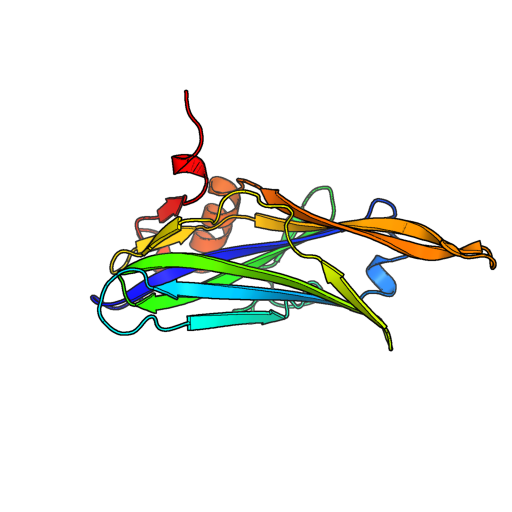0 1.00 70.62 94 VAL A O 1
ATOM 735 N N . GLU A 1 95 ? 8.721 7.463 -4.333 1.00 72.44 95 GLU A N 1
ATOM 736 C CA . GLU A 1 95 ? 10.040 7.963 -4.682 1.00 72.44 95 GLU A CA 1
ATOM 737 C C . GLU A 1 95 ? 10.935 6.781 -5.052 1.00 72.44 95 GLU A C 1
ATOM 739 O O . GLU A 1 95 ? 10.929 5.760 -4.375 1.00 72.44 95 GLU A O 1
ATOM 744 N N . LEU A 1 96 ? 11.687 6.896 -6.139 1.00 68.88 96 LEU A N 1
ATOM 745 C CA . LEU A 1 96 ? 12.732 5.957 -6.524 1.00 68.88 96 LEU A CA 1
ATOM 746 C C . LEU A 1 96 ? 14.075 6.642 -6.368 1.00 68.88 96 LEU A C 1
ATOM 748 O O . LEU A 1 96 ? 14.294 7.692 -6.972 1.00 68.88 96 LEU A O 1
ATOM 752 N N . TYR A 1 97 ? 14.978 6.012 -5.628 1.00 67.25 97 TYR A N 1
ATOM 753 C CA . TYR A 1 97 ? 16.352 6.482 -5.494 1.00 67.25 97 TYR A CA 1
ATOM 754 C C . TYR A 1 97 ? 17.286 5.652 -6.387 1.00 67.25 97 TYR A C 1
ATOM 756 O O . TYR A 1 97 ? 17.352 4.422 -6.263 1.00 67.25 97 TYR 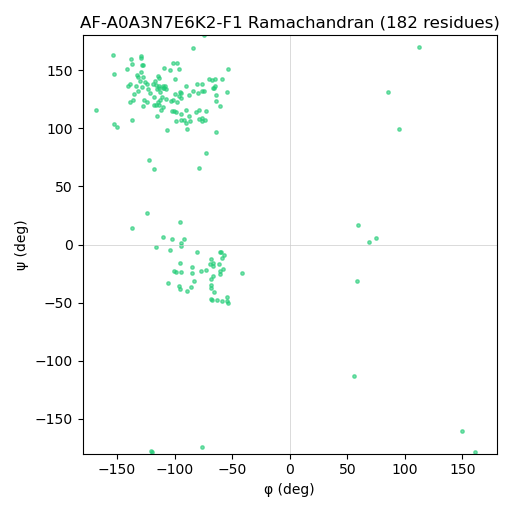A O 1
ATOM 764 N N . GLY A 1 98 ? 18.031 6.322 -7.270 1.00 60.16 98 GLY A N 1
ATOM 765 C CA . GLY A 1 98 ? 19.095 5.725 -8.081 1.00 60.16 98 GLY A CA 1
ATOM 766 C C . GLY A 1 98 ? 20.317 6.637 -8.125 1.00 60.16 98 GLY A C 1
ATOM 767 O O . GLY A 1 98 ? 20.301 7.676 -8.781 1.00 60.16 98 GLY A O 1
ATOM 768 N N . GLY A 1 99 ? 21.384 6.257 -7.418 1.00 66.19 99 GLY A N 1
ATOM 769 C CA . GLY A 1 99 ? 22.597 7.072 -7.313 1.00 66.19 99 GLY A CA 1
ATOM 770 C C . GLY A 1 99 ? 22.299 8.484 -6.794 1.00 66.19 99 GLY A C 1
ATOM 771 O O . GLY A 1 99 ? 21.892 8.647 -5.648 1.00 66.19 99 GLY A O 1
ATOM 772 N N . SER A 1 100 ? 22.499 9.494 -7.647 1.00 61.22 100 SER A N 1
ATOM 773 C CA . SER A 1 100 ? 22.242 10.915 -7.365 1.00 61.22 100 SER A CA 1
ATOM 774 C C . SER A 1 100 ? 20.859 11.417 -7.806 1.00 61.22 100 SER A C 1
ATOM 776 O O . SER A 1 100 ? 20.554 12.592 -7.608 1.00 61.22 100 SER A O 1
ATOM 778 N N . MET A 1 101 ? 20.026 10.569 -8.416 1.00 62.47 101 MET A N 1
ATOM 779 C CA . MET A 1 101 ? 18.719 10.954 -8.950 1.00 62.47 101 MET A CA 1
ATOM 780 C C . MET A 1 101 ? 17.578 10.387 -8.099 1.00 62.47 101 MET A C 1
ATOM 782 O O . MET A 1 101 ? 17.583 9.210 -7.725 1.00 62.47 101 MET A O 1
ATOM 786 N N . THR A 1 102 ? 16.578 11.234 -7.843 1.00 69.00 102 THR A N 1
ATOM 787 C CA . THR A 1 102 ? 15.308 10.850 -7.218 1.00 69.00 102 THR A CA 1
ATOM 788 C C . THR A 1 102 ? 14.183 11.077 -8.214 1.00 69.00 102 THR A C 1
ATOM 790 O O . THR A 1 102 ? 13.950 12.207 -8.647 1.00 69.00 102 THR A O 1
ATOM 793 N N . TRP A 1 103 ? 13.455 10.020 -8.558 1.00 67.44 103 TRP A N 1
ATOM 794 C CA . TRP A 1 103 ? 12.219 10.129 -9.333 1.00 67.44 103 TRP A CA 1
ATOM 795 C C . TRP A 1 103 ? 11.033 10.056 -8.391 1.00 67.44 103 TRP A C 1
ATOM 797 O O . TRP A 1 103 ? 11.065 9.284 -7.439 1.00 67.44 103 TRP A O 1
ATOM 807 N N . SER A 1 104 ? 9.976 10.824 -8.651 1.00 70.38 104 SER A N 1
ATOM 808 C CA . SER A 1 104 ? 8.743 10.711 -7.877 1.00 70.38 104 SER A CA 1
ATOM 809 C C . SER A 1 104 ? 7.524 10.581 -8.777 1.00 70.38 104 SER A C 1
ATOM 811 O O . SER A 1 104 ? 7.434 11.232 -9.816 1.00 70.38 104 SER A O 1
ATOM 813 N N . ALA A 1 105 ? 6.587 9.732 -8.370 1.00 70.88 105 ALA A N 1
ATOM 814 C CA . ALA A 1 105 ? 5.302 9.558 -9.024 1.00 70.88 105 ALA A CA 1
ATOM 815 C C . ALA A 1 105 ? 4.179 9.704 -7.998 1.00 70.88 105 ALA A C 1
ATOM 817 O O . ALA A 1 105 ? 4.298 9.282 -6.845 1.00 70.88 105 ALA A O 1
ATOM 818 N N . ARG A 1 106 ? 3.067 10.295 -8.430 1.00 74.50 106 ARG A N 1
ATOM 819 C CA . ARG A 1 106 ? 1.818 10.355 -7.666 1.00 74.50 106 ARG A CA 1
ATOM 820 C C . ARG A 1 106 ? 0.760 9.550 -8.417 1.00 74.50 106 ARG A C 1
ATOM 822 O O . ARG A 1 106 ? 0.779 9.550 -9.650 1.00 74.50 106 ARG A O 1
ATOM 829 N N . PRO A 1 107 ? -0.159 8.867 -7.723 1.00 69.75 107 PRO A N 1
ATOM 830 C CA . PRO A 1 107 ? -1.245 8.183 -8.401 1.00 69.75 107 PRO A CA 1
ATOM 831 C C . PRO A 1 107 ? -2.150 9.207 -9.081 1.00 69.75 107 PRO A C 1
ATOM 833 O O . PRO A 1 107 ? -2.527 10.218 -8.486 1.00 69.75 107 PRO A O 1
ATOM 836 N N . GLN A 1 108 ? -2.548 8.923 -10.318 1.00 65.88 108 GLN A N 1
ATOM 837 C CA . GLN A 1 108 ? -3.577 9.690 -11.018 1.00 65.88 108 GLN A CA 1
ATOM 838 C C . GLN A 1 108 ? -4.967 9.270 -10.515 1.00 65.88 108 GLN A C 1
ATOM 840 O O . GLN A 1 108 ? -5.756 8.664 -11.234 1.00 65.88 108 GLN A O 1
ATOM 845 N N . ARG A 1 109 ? -5.278 9.541 -9.245 1.00 64.00 109 ARG A N 1
ATOM 846 C CA . ARG A 1 109 ? -6.614 9.285 -8.688 1.00 64.00 109 ARG A CA 1
ATOM 847 C C . ARG A 1 109 ? -7.431 10.571 -8.689 1.00 64.00 109 ARG A C 1
ATOM 849 O O . ARG A 1 109 ? -7.033 11.554 -8.078 1.00 64.00 109 ARG A O 1
ATOM 856 N N . ARG A 1 110 ? -8.596 10.545 -9.347 1.00 62.44 110 ARG A N 1
ATOM 857 C CA . ARG A 1 110 ? -9.577 11.649 -9.308 1.00 62.44 110 ARG A CA 1
ATOM 858 C C . ARG A 1 110 ? -10.389 11.680 -8.010 1.00 62.44 110 ARG A C 1
ATOM 860 O O . ARG A 1 110 ? -10.897 12.730 -7.643 1.00 62.44 110 ARG A O 1
ATOM 867 N N . THR A 1 111 ? -10.497 10.545 -7.316 1.00 71.88 111 THR A N 1
ATOM 868 C CA . THR A 1 111 ? -11.312 10.407 -6.102 1.00 71.88 111 THR A CA 1
ATOM 869 C C . THR A 1 111 ? -10.454 9.902 -4.939 1.00 71.88 111 THR A C 1
ATOM 871 O O . THR A 1 111 ? -9.891 8.805 -5.057 1.00 71.88 111 THR A O 1
ATOM 874 N N . PRO A 1 112 ? -10.384 10.631 -3.810 1.00 77.38 112 PRO A N 1
ATOM 875 C CA . PRO A 1 112 ? -9.595 10.228 -2.645 1.00 77.38 112 PRO A CA 1
ATOM 876 C C . PRO A 1 112 ? -10.021 8.872 -2.088 1.00 77.38 112 PRO A C 1
ATOM 878 O O . PRO A 1 112 ? -11.212 8.571 -2.088 1.00 77.38 112 PRO A O 1
ATOM 881 N N . LEU A 1 113 ? -9.087 8.041 -1.618 1.00 84.00 113 LEU A N 1
ATOM 882 C CA . LEU A 1 113 ? -9.415 6.749 -1.001 1.00 84.00 113 LEU A CA 1
ATOM 883 C C . LEU A 1 113 ? -9.872 6.981 0.442 1.00 84.00 113 LEU A C 1
ATOM 885 O O . LEU A 1 113 ? -9.078 7.430 1.262 1.00 84.00 113 LEU A O 1
ATOM 889 N N . VAL A 1 114 ? -11.131 6.667 0.741 1.00 87.38 114 VAL A N 1
ATOM 890 C CA . VAL A 1 114 ? -11.728 6.788 2.080 1.00 87.38 114 VAL A CA 1
ATOM 891 C C . VAL A 1 114 ? -11.965 5.391 2.634 1.00 87.38 114 VAL A C 1
ATOM 893 O O . VAL A 1 114 ? -12.430 4.524 1.897 1.00 87.38 114 VAL A O 1
ATOM 896 N N . PHE A 1 115 ? -11.641 5.171 3.904 1.00 88.69 115 PHE A N 1
ATOM 897 C CA . PHE A 1 115 ? -11.764 3.869 4.554 1.00 88.69 115 PHE A CA 1
ATOM 898 C C . PHE A 1 115 ? -11.963 4.009 6.064 1.00 88.69 115 PHE A C 1
ATOM 900 O O . PHE A 1 115 ? -11.683 5.055 6.649 1.00 88.69 115 PHE A O 1
ATOM 907 N N . THR A 1 116 ? -12.425 2.937 6.698 1.00 90.19 116 THR A N 1
ATOM 908 C CA . THR A 1 116 ? -12.617 2.870 8.148 1.00 90.19 116 THR A CA 1
ATOM 909 C C . THR A 1 116 ? -11.634 1.877 8.735 1.00 90.19 116 THR A C 1
ATOM 911 O O . THR A 1 116 ? -11.531 0.751 8.259 1.00 90.19 116 THR A O 1
ATOM 914 N N . VAL A 1 117 ? -10.936 2.293 9.787 1.00 88.06 117 VAL A N 1
ATOM 915 C CA . VAL A 1 117 ? -10.111 1.415 10.610 1.00 88.06 117 VAL A CA 1
ATOM 916 C C . VAL A 1 117 ? -10.905 1.080 11.861 1.00 88.06 117 VAL A C 1
ATOM 918 O O . VAL A 1 117 ? -11.200 1.962 12.667 1.00 88.06 117 VAL A O 1
ATOM 921 N N . ALA A 1 118 ? -11.263 -0.189 12.018 1.00 89.88 118 ALA A N 1
ATOM 922 C CA . ALA A 1 118 ? -11.954 -0.678 13.202 1.00 89.88 118 ALA A CA 1
ATOM 923 C C . ALA A 1 118 ? -10.965 -1.285 14.215 1.00 89.88 118 ALA A C 1
ATOM 925 O O . ALA A 1 118 ? -9.922 -1.814 13.809 1.00 89.88 118 ALA A O 1
ATOM 926 N N . PRO A 1 119 ? -11.287 -1.243 15.521 1.00 89.88 119 PRO A N 1
ATOM 927 C CA . PRO A 1 119 ? -10.459 -1.849 16.553 1.00 89.88 119 PRO A CA 1
ATOM 928 C C . PRO A 1 119 ? -10.160 -3.325 16.292 1.00 89.88 119 PRO A C 1
ATOM 930 O O . PRO A 1 119 ? -11.070 -4.100 16.006 1.00 89.88 119 PRO A O 1
ATOM 933 N N . GLY A 1 120 ? -8.890 -3.717 16.387 1.00 88.81 120 GLY A N 1
ATOM 934 C CA . GLY A 1 120 ? -8.458 -5.107 16.201 1.00 88.81 120 GLY A CA 1
ATOM 935 C C . GLY A 1 120 ? -8.578 -5.642 14.768 1.00 88.81 120 GLY A C 1
ATOM 936 O O . GLY A 1 120 ? -8.256 -6.806 14.536 1.00 88.81 120 GLY A O 1
ATOM 937 N N . GLN A 1 121 ? -9.011 -4.823 13.805 1.00 93.06 121 GLN A N 1
ATOM 938 C CA . GLN A 1 121 ? -9.205 -5.242 12.418 1.00 93.06 121 GLN A CA 1
ATOM 939 C C . GLN A 1 121 ? -8.056 -4.793 11.517 1.00 93.06 121 GLN A C 1
ATOM 941 O O . GLN A 1 121 ? -7.354 -3.812 11.784 1.00 93.06 121 GLN A O 1
ATOM 946 N N . ILE A 1 122 ? -7.891 -5.517 10.415 1.00 93.19 122 ILE A N 1
ATOM 947 C CA . ILE A 1 122 ? -6.974 -5.186 9.332 1.00 93.19 122 ILE A CA 1
ATOM 948 C C . ILE A 1 122 ? -7.757 -4.423 8.268 1.00 93.19 122 ILE A C 1
ATOM 950 O O . ILE A 1 122 ? -8.824 -4.849 7.840 1.00 93.19 122 ILE A O 1
ATOM 954 N N . THR A 1 123 ? -7.230 -3.291 7.824 1.00 92.50 123 THR A N 1
ATOM 955 C CA . THR A 1 123 ? -7.751 -2.529 6.690 1.00 92.50 123 THR A CA 1
ATOM 956 C C . THR A 1 123 ? -6.713 -2.534 5.585 1.00 92.50 123 THR A C 1
ATOM 958 O O . THR A 1 123 ? -5.647 -1.932 5.718 1.00 92.50 123 THR A O 1
ATOM 961 N N . TYR A 1 124 ? -7.009 -3.236 4.500 1.00 92.25 124 TYR A N 1
ATOM 962 C CA 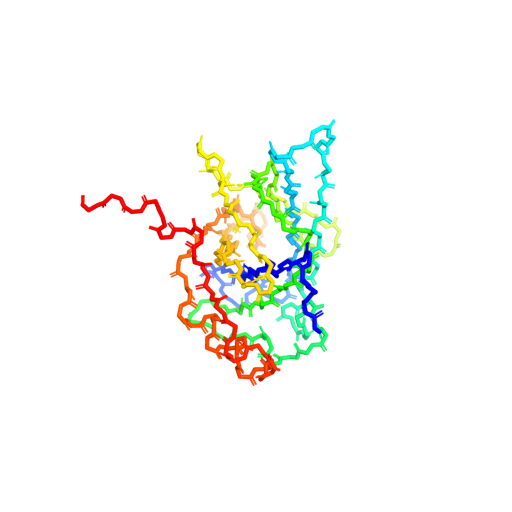. TYR A 1 124 ? -6.152 -3.298 3.328 1.00 92.25 124 TYR A CA 1
ATOM 963 C C . TYR A 1 124 ? -6.475 -2.142 2.381 1.00 92.25 124 TYR A C 1
ATOM 965 O O . TYR A 1 124 ? -7.635 -1.927 2.037 1.00 92.25 124 TYR A O 1
ATOM 973 N N . ILE A 1 125 ? -5.455 -1.388 1.968 1.00 88.12 125 ILE A N 1
ATOM 974 C CA . ILE A 1 125 ? -5.618 -0.196 1.114 1.00 88.12 125 ILE A CA 1
ATOM 975 C C . ILE A 1 125 ? -5.087 -0.380 -0.316 1.00 88.12 125 ILE A C 1
ATOM 977 O O . ILE A 1 125 ? -5.085 0.574 -1.103 1.00 88.12 125 ILE A O 1
ATOM 981 N N . GLY A 1 126 ? -4.674 -1.602 -0.660 1.00 88.88 126 GLY A N 1
ATOM 982 C CA . GLY A 1 126 ? -4.240 -1.972 -2.002 1.00 88.88 126 GLY A CA 1
ATOM 983 C C . GLY A 1 126 ? -2.764 -2.306 -2.155 1.00 88.88 126 GLY A C 1
ATOM 984 O O . GLY A 1 126 ? -1.927 -2.023 -1.292 1.00 88.88 126 GLY A O 1
ATOM 985 N N . ALA A 1 127 ? -2.456 -2.843 -3.333 1.00 86.31 127 ALA A N 1
ATOM 986 C CA . ALA A 1 127 ? -1.100 -3.011 -3.820 1.00 86.31 127 ALA A CA 1
ATOM 987 C C . ALA A 1 127 ? -0.717 -1.816 -4.694 1.00 86.31 127 ALA A C 1
ATOM 989 O O . ALA A 1 127 ? -1.198 -1.661 -5.814 1.00 86.31 127 ALA A O 1
ATOM 990 N N . HIS A 1 128 ? 0.148 -0.954 -4.180 1.00 83.12 128 HIS A N 1
ATOM 991 C CA . HIS A 1 128 ? 0.652 0.224 -4.862 1.00 83.12 128 HIS A CA 1
ATOM 992 C C . HIS A 1 128 ? 1.876 -0.148 -5.694 1.00 83.12 128 HIS A C 1
ATOM 994 O O . HIS A 1 128 ? 2.955 -0.401 -5.156 1.00 83.12 128 HIS A O 1
ATOM 1000 N N . VAL A 1 129 ? 1.699 -0.200 -7.011 1.00 80.69 129 VAL A N 1
ATOM 1001 C CA . VAL A 1 129 ? 2.731 -0.642 -7.948 1.00 80.69 129 VAL A CA 1
ATOM 1002 C C . VAL A 1 129 ? 3.224 0.541 -8.749 1.00 80.69 129 VAL A C 1
ATOM 1004 O O . VAL A 1 129 ? 2.472 1.160 -9.502 1.00 80.69 129 VAL A O 1
ATOM 1007 N N . LEU A 1 130 ? 4.508 0.837 -8.605 1.00 77.69 130 LEU A N 1
ATOM 1008 C CA . LEU A 1 130 ? 5.169 1.787 -9.470 1.00 77.69 130 LEU A CA 1
ATOM 1009 C C . LEU A 1 130 ? 5.557 1.097 -10.775 1.00 77.69 130 LEU A C 1
ATOM 1011 O O . LEU A 1 130 ? 6.413 0.217 -10.789 1.00 77.69 130 LEU A O 1
ATOM 1015 N N . GLN A 1 131 ? 4.933 1.520 -11.862 1.00 77.75 131 GLN A N 1
ATOM 1016 C CA . GLN A 1 131 ? 5.312 1.147 -13.211 1.00 77.75 131 GLN A CA 1
ATOM 1017 C C . GLN A 1 131 ? 6.235 2.217 -13.771 1.00 77.75 131 GLN A C 1
ATOM 1019 O O . GLN A 1 131 ? 5.885 3.397 -13.772 1.00 77.75 131 GLN A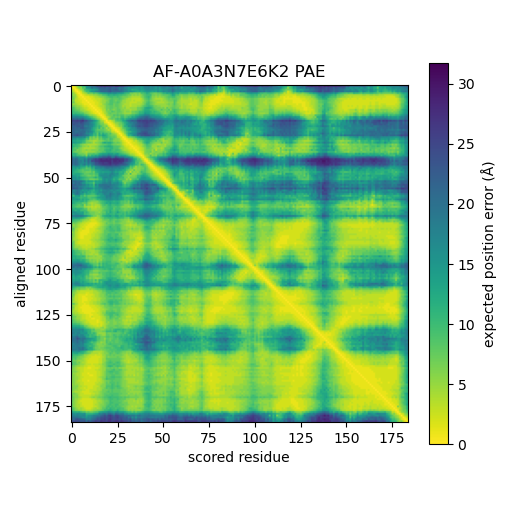 O 1
ATOM 1024 N N . THR A 1 132 ? 7.407 1.825 -14.250 1.00 73.00 132 THR A N 1
ATOM 1025 C CA . THR A 1 132 ? 8.265 2.735 -15.009 1.00 73.00 132 THR A CA 1
ATOM 1026 C C . THR A 1 132 ? 8.483 2.216 -16.407 1.00 73.00 132 THR A C 1
ATOM 1028 O O . THR A 1 132 ? 8.769 1.033 -16.595 1.00 73.00 132 THR A O 1
ATOM 1031 N N . GLU A 1 133 ? 8.429 3.131 -17.361 1.00 73.94 133 GLU A N 1
ATOM 1032 C CA . GLU A 1 133 ? 8.871 2.883 -18.721 1.00 73.94 133 GLU A CA 1
ATOM 1033 C C . GLU A 1 133 ? 10.262 3.471 -18.895 1.00 73.94 133 GLU A C 1
ATOM 1035 O O . GLU A 1 133 ? 10.522 4.627 -18.544 1.00 73.94 133 GLU A O 1
ATOM 1040 N N . SER A 1 134 ? 11.160 2.651 -19.423 1.00 72.31 134 SER A N 1
ATOM 1041 C CA . SER A 1 134 ? 12.514 3.059 -19.769 1.00 72.31 134 SER A CA 1
ATOM 1042 C C . SER A 1 134 ? 12.527 3.561 -21.213 1.00 72.31 134 SER A C 1
ATOM 1044 O O . SER A 1 134 ? 11.909 2.971 -22.094 1.00 72.31 134 SER A O 1
ATOM 1046 N N . GLY A 1 135 ? 13.219 4.668 -21.454 1.00 71.06 135 GLY A N 1
ATOM 1047 C CA . GLY A 1 135 ? 13.552 5.172 -22.782 1.00 71.06 135 GLY A CA 1
ATOM 1048 C C . GLY A 1 135 ? 15.064 5.253 -22.952 1.00 71.06 135 GLY A C 1
ATOM 1049 O O . GLY A 1 135 ? 15.823 4.925 -22.043 1.00 71.06 135 GLY A O 1
ATOM 1050 N N . LYS A 1 136 ? 15.523 5.722 -24.112 1.00 75.69 136 LYS A N 1
ATO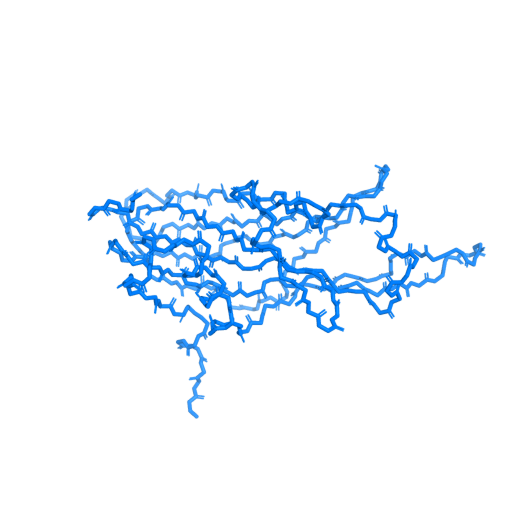M 1051 C CA . LYS A 1 136 ? 16.945 5.997 -24.351 1.00 75.69 136 LYS A CA 1
ATOM 1052 C C . LYS A 1 136 ? 17.179 7.499 -24.383 1.00 75.69 136 LYS A C 1
ATOM 1054 O O . LYS A 1 136 ? 16.430 8.224 -25.033 1.00 75.69 136 LYS A O 1
ATOM 1059 N N . ASN A 1 137 ? 18.210 7.972 -23.688 1.00 73.19 137 ASN A N 1
ATOM 1060 C CA . ASN A 1 137 ? 18.661 9.352 -23.842 1.00 73.19 137 ASN A CA 1
ATOM 1061 C C . ASN A 1 137 ? 19.411 9.536 -25.178 1.00 73.19 137 ASN A C 1
ATOM 1063 O O . ASN A 1 137 ? 19.600 8.588 -25.941 1.00 73.19 137 ASN A O 1
ATOM 1067 N N . TRP A 1 138 ? 19.880 10.756 -25.452 1.00 74.88 138 TRP A N 1
ATOM 1068 C CA . TRP A 1 138 ? 20.616 11.080 -26.683 1.00 74.88 138 TRP A CA 1
ATOM 1069 C C . TRP A 1 138 ? 21.940 10.303 -26.852 1.00 74.88 138 TRP A C 1
ATOM 1071 O O . TRP A 1 138 ? 22.453 10.217 -27.962 1.00 74.88 138 TRP A O 1
ATOM 1081 N N . LEU A 1 139 ? 22.466 9.703 -25.776 1.00 78.94 139 LEU A N 1
ATOM 1082 C CA . LEU A 1 139 ? 23.642 8.822 -25.770 1.00 78.94 139 LEU A CA 1
ATOM 1083 C C . LEU A 1 139 ? 23.281 7.333 -25.937 1.00 78.94 139 LEU A C 1
ATOM 1085 O O . LEU A 1 139 ? 24.148 6.471 -25.821 1.00 78.94 139 LEU A O 1
ATOM 1089 N N . GLY A 1 140 ? 22.005 7.000 -26.159 1.00 74.25 140 GLY A N 1
ATOM 1090 C CA . GLY A 1 140 ? 21.531 5.620 -26.273 1.00 74.25 140 GLY A CA 1
ATOM 1091 C C . GLY A 1 140 ? 21.449 4.862 -24.942 1.00 74.25 140 GLY A C 1
ATOM 1092 O O . GLY A 1 140 ? 21.144 3.668 -24.949 1.00 74.25 140 GLY A O 1
ATOM 1093 N N . MET A 1 141 ? 21.695 5.529 -23.808 1.00 69.81 141 MET A N 1
ATOM 1094 C CA . MET A 1 141 ? 21.636 4.919 -22.477 1.00 69.81 141 MET A CA 1
ATOM 1095 C C . MET A 1 141 ? 20.193 4.829 -21.987 1.00 69.81 141 MET A C 1
ATOM 1097 O O . MET A 1 141 ? 19.429 5.788 -22.133 1.00 69.81 141 MET A O 1
ATOM 1101 N N . ALA A 1 142 ? 19.841 3.695 -21.376 1.00 67.75 142 ALA A N 1
ATOM 1102 C CA . ALA A 1 142 ? 18.533 3.486 -20.770 1.00 67.75 142 ALA A CA 1
ATOM 1103 C C . ALA A 1 142 ? 18.327 4.454 -19.593 1.00 67.75 142 ALA A C 1
ATOM 1105 O O . ALA A 1 142 ? 19.123 4.488 -18.655 1.00 67.75 142 ALA A O 1
ATOM 1106 N N . VAL A 1 143 ? 17.257 5.242 -19.650 1.00 66.38 143 VAL A N 1
ATOM 1107 C CA . VAL A 1 143 ? 16.838 6.183 -18.607 1.00 66.38 143 VAL A CA 1
ATOM 1108 C C . VAL A 1 143 ? 15.341 6.019 -18.346 1.00 66.38 143 VAL A C 1
ATOM 1110 O O . VAL A 1 143 ? 14.595 5.753 -19.287 1.00 66.38 143 VAL A O 1
ATOM 1113 N N . PRO A 1 144 ? 14.852 6.196 -17.109 1.00 66.25 144 PRO A N 1
ATOM 1114 C CA . PRO A 1 144 ? 13.415 6.236 -16.853 1.00 66.25 144 PRO A CA 1
ATOM 1115 C C . PRO A 1 144 ? 12.775 7.394 -17.634 1.00 66.25 144 PRO A C 1
ATOM 1117 O O . PRO A 1 144 ? 13.139 8.552 -17.430 1.00 66.25 144 PRO A O 1
ATOM 1120 N N . ALA A 1 145 ? 11.848 7.084 -18.539 1.00 68.31 145 ALA A N 1
ATOM 1121 C CA . ALA A 1 145 ? 11.138 8.063 -19.361 1.00 68.31 145 ALA A CA 1
ATOM 1122 C C . ALA A 1 145 ? 9.793 8.454 -18.739 1.00 68.31 145 ALA A C 1
ATOM 1124 O O . ALA A 1 145 ? 9.407 9.621 -18.780 1.00 68.31 145 ALA A O 1
ATOM 1125 N N . GLN A 1 146 ? 9.091 7.487 -18.140 1.00 71.75 146 GLN A N 1
ATOM 1126 C CA . GLN A 1 146 ? 7.810 7.708 -17.471 1.00 71.75 146 GLN A CA 1
ATOM 1127 C C . GLN A 1 146 ? 7.697 6.868 -16.200 1.00 71.75 146 GLN A C 1
ATOM 1129 O O . GLN A 1 146 ? 8.275 5.785 -16.099 1.00 71.75 146 GLN A O 1
ATOM 1134 N N . ALA A 1 147 ? 6.931 7.371 -15.232 1.00 73.38 147 ALA A N 1
ATOM 1135 C CA . ALA A 1 147 ? 6.606 6.672 -13.999 1.00 73.38 147 ALA A CA 1
ATOM 1136 C C . ALA A 1 147 ? 5.115 6.845 -13.683 1.00 73.38 147 ALA A C 1
ATOM 1138 O O . ALA A 1 147 ? 4.619 7.969 -13.576 1.00 73.38 147 ALA A O 1
ATOM 1139 N N . ARG A 1 148 ? 4.403 5.732 -13.511 1.00 77.81 148 ARG A N 1
ATOM 1140 C CA . ARG A 1 148 ? 2.985 5.682 -13.157 1.00 77.81 148 ARG A CA 1
ATOM 1141 C C . ARG A 1 148 ? 2.802 4.880 -11.880 1.00 77.81 148 ARG A C 1
ATOM 1143 O O . ARG A 1 148 ? 3.350 3.793 -11.748 1.00 77.81 148 ARG A O 1
ATOM 1150 N N . LEU A 1 149 ? 2.014 5.404 -10.946 1.00 79.56 149 LEU A N 1
ATOM 1151 C CA . LEU A 1 149 ? 1.617 4.659 -9.757 1.00 79.56 149 LEU A CA 1
ATOM 1152 C C . LEU A 1 149 ? 0.218 4.080 -9.943 1.00 79.56 149 LEU A C 1
ATOM 1154 O O . LEU A 1 149 ? -0.763 4.826 -9.971 1.00 79.56 149 LEU A O 1
ATOM 1158 N N . ASP A 1 150 ? 0.146 2.757 -9.996 1.00 82.00 150 ASP A N 1
ATOM 1159 C CA . ASP A 1 150 ? -1.101 2.009 -10.006 1.00 82.00 150 ASP A CA 1
ATOM 1160 C C . ASP A 1 150 ? -1.447 1.505 -8.614 1.00 82.00 150 ASP A C 1
ATOM 1162 O O . ASP A 1 150 ? -0.590 1.350 -7.745 1.00 82.00 150 ASP A O 1
ATOM 1166 N N . THR A 1 151 ? -2.730 1.253 -8.384 1.00 83.94 151 THR A N 1
ATOM 1167 C CA . THR A 1 151 ? -3.167 0.515 -7.202 1.00 83.94 151 THR A CA 1
ATOM 1168 C C . THR A 1 151 ? -4.048 -0.637 -7.630 1.00 83.94 151 THR A C 1
ATOM 1170 O O . THR A 1 151 ? -5.089 -0.414 -8.245 1.00 83.94 151 THR A O 1
ATOM 1173 N N . LEU A 1 152 ? -3.605 -1.843 -7.304 1.00 85.50 152 LEU A N 1
ATOM 1174 C CA . LEU A 1 152 ? -4.226 -3.101 -7.683 1.00 85.50 152 LEU A CA 1
ATOM 1175 C C . LEU A 1 152 ? -4.967 -3.701 -6.480 1.00 85.50 152 LEU A C 1
ATOM 1177 O O . LEU A 1 152 ? -4.585 -3.471 -5.328 1.00 85.50 152 LEU A O 1
ATOM 1181 N N . ASP A 1 153 ? -6.031 -4.447 -6.768 1.00 86.62 153 ASP A N 1
ATOM 1182 C CA . ASP A 1 153 ? -6.759 -5.277 -5.803 1.00 86.62 153 ASP A CA 1
ATOM 1183 C C . ASP A 1 153 ? -6.105 -6.662 -5.790 1.00 86.62 153 ASP A C 1
ATOM 1185 O O . ASP A 1 153 ? -6.303 -7.464 -6.698 1.00 86.62 153 ASP A O 1
ATOM 1189 N N . GLU A 1 154 ? -5.256 -6.884 -4.791 1.00 88.88 154 GLU A N 1
ATOM 1190 C CA . GLU A 1 154 ? -4.467 -8.108 -4.589 1.00 88.88 154 GLU A CA 1
ATOM 1191 C C . GLU A 1 154 ? -4.753 -8.680 -3.189 1.00 88.88 154 GLU A C 1
ATOM 1193 O O . GLU A 1 154 ? -3.904 -9.319 -2.564 1.00 88.88 154 GLU A O 1
ATOM 1198 N N . PHE A 1 155 ? -5.951 -8.388 -2.668 1.00 90.94 155 PHE A N 1
ATOM 1199 C CA . PHE A 1 155 ? -6.318 -8.597 -1.270 1.00 90.94 155 PHE A CA 1
ATOM 1200 C C . PHE A 1 155 ? -6.068 -10.032 -0.800 1.00 90.94 155 PHE A C 1
ATOM 1202 O O . PHE A 1 155 ? -5.418 -10.237 0.223 1.00 90.94 155 PHE A O 1
ATOM 1209 N N . ASP A 1 156 ? -6.554 -11.025 -1.545 1.00 90.56 156 ASP A N 1
ATOM 1210 C CA . ASP A 1 156 ? -6.498 -12.427 -1.123 1.00 90.56 156 ASP A CA 1
ATOM 1211 C C . ASP A 1 156 ? -5.052 -12.949 -1.055 1.00 90.56 156 ASP A C 1
ATOM 1213 O O . ASP A 1 156 ? -4.671 -13.622 -0.093 1.00 90.56 156 ASP A O 1
ATOM 1217 N N . GLU A 1 157 ? -4.215 -12.578 -2.028 1.00 89.12 157 GLU A N 1
ATOM 1218 C CA . GLU A 1 157 ? -2.805 -12.975 -2.078 1.00 89.12 157 GLU A CA 1
ATOM 1219 C C . GLU A 1 157 ? -1.994 -12.308 -0.960 1.00 89.12 157 GLU A C 1
ATOM 1221 O O . GLU A 1 157 ? -1.248 -12.971 -0.231 1.00 89.12 157 GLU A O 1
ATOM 1226 N N . ASP A 1 158 ? -2.171 -10.998 -0.784 1.00 89.00 158 ASP A N 1
ATOM 1227 C CA . ASP A 1 158 ? -1.453 -10.214 0.217 1.00 89.00 158 ASP A CA 1
ATOM 1228 C C . ASP A 1 158 ? -1.880 -10.588 1.647 1.00 89.00 158 ASP A C 1
ATOM 1230 O O . ASP A 1 158 ? -1.035 -10.682 2.542 1.00 89.00 158 ASP A O 1
ATOM 1234 N N . MET A 1 159 ? -3.165 -10.880 1.882 1.00 91.44 159 MET A N 1
ATOM 1235 C CA . MET A 1 159 ? -3.638 -11.404 3.169 1.00 91.44 159 MET A CA 1
ATOM 1236 C C . MET A 1 159 ? -3.136 -12.824 3.430 1.00 91.44 159 MET A C 1
ATOM 1238 O O . MET A 1 159 ? -2.822 -13.152 4.576 1.00 91.44 159 MET A O 1
ATOM 1242 N N . GLY A 1 160 ? -3.010 -13.660 2.396 1.00 90.31 160 GLY A N 1
ATOM 1243 C CA . GLY A 1 160 ? -2.394 -14.981 2.507 1.00 90.31 160 GLY A CA 1
ATOM 1244 C C . GLY A 1 160 ? -0.952 -14.899 3.011 1.00 90.31 160 GLY A C 1
ATOM 1245 O O . GLY A 1 160 ? -0.592 -15.570 3.983 1.00 90.31 160 GLY A O 1
ATOM 1246 N N . VAL A 1 161 ? -0.140 -14.018 2.414 1.00 88.69 161 VAL A N 1
ATOM 1247 C CA . VAL A 1 161 ? 1.229 -13.766 2.887 1.00 88.69 161 VAL A CA 1
ATOM 1248 C C . VAL A 1 161 ? 1.211 -13.184 4.298 1.00 88.69 161 VAL A C 1
ATOM 1250 O O . VAL A 1 161 ? 1.904 -13.708 5.166 1.00 88.69 161 VAL A O 1
ATOM 1253 N N . LEU A 1 162 ? 0.391 -12.165 4.570 1.00 88.31 162 LEU A N 1
ATOM 1254 C CA . LEU A 1 162 ? 0.320 -11.553 5.897 1.00 88.31 162 LEU A CA 1
ATOM 1255 C C . LEU A 1 162 ? 0.027 -12.587 6.987 1.00 88.31 162 LEU A C 1
ATOM 1257 O O . LEU A 1 162 ? 0.739 -12.627 7.980 1.00 88.31 162 LEU A O 1
ATOM 1261 N N . ARG A 1 163 ? -0.981 -13.443 6.801 1.00 90.62 163 ARG A N 1
ATOM 1262 C CA . ARG A 1 163 ? -1.368 -14.462 7.790 1.00 90.62 163 ARG A CA 1
ATOM 1263 C C . ARG A 1 163 ? -0.323 -15.563 7.953 1.00 90.62 163 ARG A C 1
ATOM 1265 O O . ARG A 1 163 ? -0.207 -16.123 9.039 1.00 90.62 163 ARG A O 1
ATOM 1272 N N . ARG A 1 164 ? 0.434 -15.875 6.895 1.00 88.94 164 ARG A N 1
ATOM 1273 C CA . ARG A 1 164 ? 1.554 -16.825 6.950 1.00 88.94 164 ARG A CA 1
ATOM 1274 C C . ARG A 1 164 ? 2.700 -16.279 7.800 1.00 88.94 164 ARG A C 1
ATOM 1276 O O . ARG A 1 164 ? 3.205 -16.995 8.654 1.00 88.94 164 ARG A O 1
ATOM 1283 N N . VAL A 1 165 ? 3.089 -15.024 7.571 1.00 85.00 165 VAL A N 1
ATOM 1284 C CA . VAL A 1 165 ? 4.252 -14.406 8.237 1.00 85.00 165 VAL A CA 1
ATOM 1285 C C . VAL A 1 165 ? 3.886 -13.821 9.608 1.00 85.00 165 VAL A C 1
ATOM 1287 O O . VAL A 1 165 ? 4.724 -13.711 10.498 1.00 85.00 165 VAL A O 1
ATOM 1290 N N . ARG A 1 166 ? 2.611 -13.478 9.814 1.00 86.00 166 ARG A N 1
ATOM 1291 C CA . ARG A 1 166 ? 2.036 -12.982 11.072 1.00 86.00 166 ARG A CA 1
ATOM 1292 C C . ARG A 1 166 ? 0.892 -13.885 11.514 1.00 86.00 166 ARG A C 1
ATOM 1294 O O . ARG A 1 166 ? -0.275 -13.492 11.417 1.00 86.00 166 ARG A O 1
ATOM 1301 N N . PRO A 1 167 ? 1.201 -15.102 11.994 1.00 89.12 167 PRO A N 1
ATOM 1302 C CA . PRO A 1 167 ? 0.184 -16.055 12.415 1.00 89.12 167 PRO A CA 1
ATOM 1303 C C . PRO A 1 167 ? -0.680 -15.522 13.563 1.00 89.12 167 PRO A C 1
ATOM 1305 O O . PRO A 1 167 ? -1.830 -15.932 13.684 1.00 89.12 167 PRO A O 1
ATOM 1308 N N . GLU A 1 168 ? -0.204 -14.552 14.355 1.00 86.25 168 GLU A N 1
ATOM 1309 C CA . GLU A 1 168 ? -1.032 -13.901 15.376 1.00 86.25 168 GLU A CA 1
ATOM 1310 C C . GLU A 1 168 ? -2.160 -13.026 14.798 1.00 86.25 168 GLU A C 1
ATOM 1312 O O . GLU A 1 168 ? -3.046 -12.599 15.532 1.00 86.25 168 GLU A O 1
ATOM 1317 N N . LEU A 1 169 ? -2.122 -12.733 13.496 1.00 88.25 169 LEU A N 1
ATOM 1318 C CA . LEU A 1 169 ? -3.154 -12.000 12.761 1.00 88.25 169 LEU A CA 1
ATOM 1319 C C . LEU A 1 169 ? -4.052 -12.926 11.931 1.00 88.25 169 LEU A C 1
ATOM 1321 O O . LEU A 1 169 ? -4.903 -12.442 11.185 1.00 88.25 169 LEU A O 1
ATOM 1325 N N . ARG A 1 170 ? -3.872 -14.250 12.028 1.00 89.75 170 ARG A N 1
ATOM 1326 C CA . ARG A 1 170 ? -4.583 -15.235 11.203 1.00 89.75 170 ARG A CA 1
ATOM 1327 C C . ARG A 1 170 ? -6.102 -15.077 11.272 1.00 89.75 170 ARG A C 1
ATOM 1329 O O . ARG A 1 170 ? -6.747 -15.056 10.225 1.00 89.75 170 ARG A O 1
ATOM 1336 N N . ASP A 1 171 ? -6.623 -14.896 12.481 1.00 89.81 171 ASP A N 1
ATOM 1337 C CA . ASP A 1 171 ? -8.061 -14.811 12.761 1.00 89.81 171 ASP A CA 1
ATOM 1338 C C . ASP A 1 171 ? -8.583 -13.367 12.800 1.00 89.81 171 ASP A C 1
ATOM 1340 O O . ASP A 1 171 ? -9.767 -13.131 13.040 1.00 89.81 171 ASP A O 1
ATOM 1344 N N . ALA A 1 172 ? -7.716 -12.377 12.557 1.00 89.25 172 ALA A N 1
ATOM 1345 C CA . ALA A 1 172 ? -8.140 -10.989 12.498 1.00 89.25 172 ALA A CA 1
ATOM 1346 C C . ALA A 1 172 ? -9.066 -10.769 11.291 1.00 89.25 172 ALA A C 1
ATOM 1348 O O . ALA A 1 172 ? -8.782 -11.199 10.164 1.00 89.25 172 ALA A O 1
ATOM 1349 N N . VAL A 1 173 ? -10.168 -10.055 11.528 1.00 93.31 173 VAL A N 1
ATOM 1350 C CA . VAL A 1 173 ? -11.065 -9.601 10.462 1.00 93.31 173 VAL A CA 1
ATOM 1351 C C . VAL A 1 173 ? -10.296 -8.633 9.569 1.00 93.31 173 VAL A C 1
ATOM 1353 O O . VAL A 1 173 ? -9.679 -7.688 10.063 1.00 93.31 173 VAL A O 1
ATOM 1356 N N . ALA A 1 174 ? -10.332 -8.876 8.261 1.00 92.81 174 ALA A N 1
ATOM 1357 C CA . ALA A 1 174 ? -9.673 -8.049 7.263 1.00 92.81 174 ALA A CA 1
ATOM 1358 C C . ALA A 1 174 ? -10.710 -7.453 6.308 1.00 92.81 174 ALA A C 1
ATOM 1360 O O . ALA A 1 174 ? -11.504 -8.185 5.722 1.00 92.81 174 ALA A O 1
ATOM 1361 N N . ASN A 1 175 ? -10.676 -6.133 6.150 1.00 92.69 175 ASN A N 1
ATOM 1362 C CA . ASN A 1 175 ? -11.537 -5.383 5.245 1.00 92.69 175 ASN A CA 1
ATOM 1363 C C . ASN A 1 175 ? -10.712 -4.840 4.081 1.00 92.69 175 ASN A C 1
ATOM 1365 O O . ASN A 1 175 ? -9.644 -4.260 4.291 1.00 92.69 175 ASN A O 1
ATOM 1369 N N . ASP A 1 176 ? -11.232 -4.975 2.868 1.00 91.38 176 ASP A N 1
ATOM 1370 C CA . ASP A 1 176 ? -10.637 -4.385 1.675 1.00 91.38 176 ASP A CA 1
ATOM 1371 C C . ASP A 1 176 ? -11.268 -3.020 1.370 1.00 91.38 176 ASP A C 1
ATOM 1373 O O . ASP A 1 176 ? -12.436 -2.925 0.988 1.00 91.38 176 ASP A O 1
ATOM 1377 N N . ALA A 1 177 ? -10.481 -1.952 1.509 1.00 87.62 177 ALA A N 1
ATOM 1378 C CA . ALA A 1 177 ? -10.920 -0.593 1.214 1.00 87.62 177 ALA A CA 1
ATOM 1379 C C . ALA A 1 177 ? -11.137 -0.329 -0.289 1.00 87.62 177 ALA A C 1
ATOM 1381 O O . ALA A 1 177 ? -11.775 0.663 -0.646 1.00 87.62 177 ALA A O 1
ATOM 1382 N N . LEU A 1 178 ? -10.604 -1.174 -1.179 1.00 83.00 178 LEU A N 1
ATOM 1383 C CA . LEU A 1 178 ? -10.769 -1.028 -2.626 1.00 83.00 178 LEU A CA 1
ATOM 1384 C C . LEU A 1 178 ? -12.060 -1.674 -3.137 1.00 83.00 178 LEU A C 1
ATOM 1386 O O . LEU A 1 178 ? -12.699 -1.112 -4.029 1.00 83.00 178 LEU A O 1
ATOM 1390 N N . ARG A 1 179 ? -12.477 -2.815 -2.572 1.00 75.94 179 ARG A N 1
ATOM 1391 C CA . ARG A 1 179 ? -13.688 -3.544 -3.000 1.00 75.94 179 ARG A CA 1
ATOM 1392 C C . ARG A 1 179 ? -14.994 -2.805 -2.734 1.00 75.94 179 ARG A C 1
ATOM 1394 O O . ARG A 1 179 ? -15.917 -2.945 -3.526 1.00 75.94 179 ARG A O 1
ATOM 1401 N N . VAL A 1 180 ? -15.049 -1.931 -1.726 1.00 59.47 180 VAL A N 1
ATOM 1402 C CA . VAL A 1 180 ? -16.223 -1.073 -1.441 1.00 59.47 180 VAL A CA 1
ATOM 1403 C C . VAL A 1 180 ? -16.585 -0.154 -2.631 1.00 59.47 180 VAL A C 1
ATOM 1405 O O . VAL A 1 180 ? -17.649 0.457 -2.649 1.00 59.47 180 VAL A O 1
ATOM 1408 N N . ARG A 1 181 ? -15.715 -0.044 -3.650 1.00 53.22 181 ARG A N 1
ATOM 1409 C CA . ARG A 1 181 ? -15.899 0.813 -4.831 1.00 53.22 181 ARG A CA 1
ATOM 1410 C C . ARG A 1 181 ? -16.308 0.125 -6.126 1.00 53.22 181 ARG A C 1
ATOM 1412 O O . ARG A 1 181 ? -16.494 0.857 -7.094 1.00 53.22 181 ARG A O 1
ATOM 1419 N N . LYS A 1 182 ? -16.408 -1.202 -6.210 1.00 40.44 182 LYS A N 1
ATOM 1420 C CA . LYS A 1 182 ? -16.947 -1.819 -7.433 1.00 40.44 182 LYS A CA 1
ATOM 1421 C C . LYS A 1 182 ? -18.477 -1.693 -7.375 1.00 40.44 182 LYS A C 1
ATOM 1423 O O . LYS A 1 182 ? -19.061 -2.343 -6.514 1.00 40.44 182 LYS A O 1
ATOM 1428 N N . PRO A 1 183 ? -19.125 -0.829 -8.183 1.00 40.25 183 PRO A N 1
ATOM 1429 C CA . PRO A 1 183 ? -20.546 -1.012 -8.429 1.00 40.25 183 PRO A CA 1
ATOM 1430 C C . PRO A 1 183 ? -20.714 -2.339 -9.180 1.00 40.25 183 PRO A C 1
ATOM 1432 O O . PRO A 1 183 ? -19.856 -2.681 -10.001 1.00 40.25 183 PRO A O 1
ATOM 1435 N N . ASP A 1 184 ? -21.775 -3.070 -8.852 1.00 38.94 184 ASP A N 1
ATOM 1436 C CA . ASP A 1 184 ? -22.243 -4.206 -9.652 1.00 38.94 184 ASP A CA 1
ATOM 1437 C C . ASP A 1 184 ? -22.521 -3.795 -11.111 1.00 38.94 184 ASP A C 1
ATOM 1439 O O . ASP A 1 184 ? -22.957 -2.636 -11.336 1.00 38.94 184 ASP A O 1
#

Foldseek 3Di:
DFAQFKFKEKEKEAEFEPPPPPVPVFFQWKKKWWWKWFPDDDDTDTDIDIDTQRLVAAAVPRHRLQWDDDPGGIMGMDMDIDGWGKMWGPFIKMWIDGPPDIDIEGAPDPDIQIDTGHGQAYEYAFYWYKYWYWDADPVRDTDTPDIHIDGDDPPVVSVVSCCVVPVVCVPHHYDYSVVVPDDD

Sequence (184 aa):
MVSEKEGLIVASLGYRNSEERLVNNVMQRPAIHLAVQSKSGGTAQKIQVSTQAHMFAQGAWRDEDYVRPTDSGRRVLVGYKVPAGNYEVVEQRVELYGGSMTWSARPQRRTPLVFTVAPGQITYIGAHVLQTESGKNWLGMAVPAQARLDTLDEFDEDMGVLRRVRPELRDAVANDALRVRKPD